Protein AF-A0A433TWF0-F1 (afdb_monomer)

Nearest PDB structures (foldseek):
  3cgu-assembly1_A  TM=4.900E-01  e=5.261E-06  unclassified
  6skg-assembly1_Ac  TM=3.915E-01  e=3.427E+00  Thermococcus kodakarensis
  4dt4-assembly1_A  TM=1.421E-01  e=3.251E+00  Escherichia coli K-12

Radius of gyration: 22.05 Å; Cα contacts (8 Å, |Δi|>4): 435; chains: 1; bounding box: 40×72×53 Å

Structure (mmCIF, N/CA/C/O backbone):
data_AF-A0A433TWF0-F1
#
_entry.id   AF-A0A433TWF0-F1
#
loop_
_atom_site.group_PDB
_atom_site.id
_atom_site.type_symbol
_atom_site.label_atom_id
_atom_site.label_alt_id
_atom_site.label_comp_id
_atom_site.label_asym_id
_atom_site.label_entity_id
_atom_site.label_seq_id
_atom_site.pdbx_PDB_ins_code
_atom_site.Cartn_x
_atom_site.Cartn_y
_atom_site.Cartn_z
_atom_site.occupancy
_atom_site.B_iso_or_equiv
_atom_site.auth_seq_id
_atom_site.auth_comp_id
_atom_site.auth_asym_id
_atom_site.auth_atom_id
_atom_site.pdbx_PDB_model_num
ATOM 1 N N . MET A 1 1 ? 1.356 54.391 -29.265 1.00 58.53 1 MET A N 1
ATOM 2 C CA . MET A 1 1 ? 0.112 53.639 -28.964 1.00 58.53 1 MET A CA 1
ATOM 3 C C . MET A 1 1 ? 0.339 52.139 -28.722 1.00 58.53 1 MET A C 1
ATOM 5 O O . MET A 1 1 ? -0.587 51.455 -28.318 1.00 58.53 1 MET A O 1
ATOM 9 N N . THR A 1 2 ? 1.557 51.621 -28.914 1.00 70.75 2 THR A N 1
ATOM 10 C CA . THR A 1 2 ? 1.905 50.195 -28.759 1.00 70.75 2 THR A CA 1
ATOM 11 C C . THR A 1 2 ? 2.264 49.794 -27.321 1.00 70.75 2 THR A C 1
ATOM 13 O O . THR A 1 2 ? 1.925 48.694 -26.902 1.00 70.75 2 THR A O 1
ATOM 16 N N . MET A 1 3 ? 2.858 50.693 -26.523 1.00 73.50 3 MET A N 1
ATOM 17 C CA . MET A 1 3 ? 3.230 50.386 -25.128 1.00 73.50 3 MET A CA 1
ATOM 18 C C . MET A 1 3 ? 2.028 50.152 -24.200 1.00 73.50 3 MET A C 1
ATOM 20 O O . MET A 1 3 ? 2.081 49.280 -23.338 1.00 73.50 3 MET A O 1
ATOM 24 N N . LEU A 1 4 ? 0.932 50.890 -24.396 1.00 77.62 4 LEU A N 1
ATOM 25 C CA . LEU A 1 4 ? -0.283 50.755 -23.583 1.00 77.62 4 LEU A CA 1
ATOM 26 C C . LEU A 1 4 ? -0.966 49.400 -23.807 1.00 77.62 4 LEU A C 1
ATOM 28 O O . LEU A 1 4 ? -1.394 48.756 -22.855 1.00 77.62 4 LEU A O 1
ATOM 32 N N . LEU A 1 5 ? -0.989 48.924 -25.055 1.00 79.12 5 LEU A N 1
ATOM 33 C CA . LEU A 1 5 ? -1.557 47.619 -25.392 1.00 79.12 5 LEU A CA 1
ATOM 34 C C . LEU A 1 5 ? -0.756 46.475 -24.751 1.00 79.12 5 LEU A C 1
ATOM 36 O O . LEU A 1 5 ? -1.329 45.513 -24.250 1.00 79.12 5 LEU A O 1
ATOM 40 N N . GLN A 1 6 ? 0.572 46.611 -24.725 1.00 81.38 6 GLN A N 1
ATOM 41 C CA . GLN A 1 6 ? 1.477 45.599 -24.186 1.00 81.38 6 GLN A CA 1
ATOM 42 C C . GLN A 1 6 ? 1.375 45.486 -22.656 1.00 81.38 6 GLN A C 1
ATOM 44 O O . GLN A 1 6 ? 1.409 44.380 -22.119 1.00 81.38 6 GLN A O 1
ATOM 49 N N . GLN A 1 7 ? 1.172 46.609 -21.957 1.00 80.69 7 GLN A N 1
ATOM 50 C CA . GLN A 1 7 ? 0.936 46.613 -20.509 1.00 80.69 7 GLN A CA 1
ATOM 51 C C . GLN A 1 7 ? -0.411 45.983 -20.136 1.00 80.69 7 GLN A C 1
ATOM 53 O O . GLN A 1 7 ? -0.470 45.178 -19.209 1.00 80.69 7 GLN A O 1
ATOM 58 N N . VAL A 1 8 ? -1.479 46.278 -20.884 1.00 85.62 8 VAL A N 1
ATOM 59 C CA . VAL A 1 8 ? -2.808 45.688 -20.639 1.00 85.62 8 VAL A CA 1
ATOM 60 C C . VAL A 1 8 ? -2.791 44.171 -20.853 1.00 85.62 8 VAL A C 1
ATOM 62 O O . VAL A 1 8 ? -3.364 43.428 -20.055 1.00 85.62 8 VAL A O 1
ATOM 65 N N . LEU A 1 9 ? -2.083 43.692 -21.881 1.00 85.44 9 LEU A N 1
ATOM 66 C CA . LEU A 1 9 ? -1.978 42.259 -22.168 1.00 85.44 9 LEU A CA 1
ATOM 67 C C . LEU A 1 9 ? -1.222 41.497 -21.067 1.00 85.44 9 LEU A C 1
ATOM 69 O O . LEU A 1 9 ? -1.637 40.410 -20.671 1.00 85.44 9 LEU A O 1
ATOM 73 N N . LEU A 1 10 ? -0.149 42.090 -20.533 1.00 85.12 10 LEU A N 1
ATOM 74 C CA . LEU A 1 10 ? 0.613 41.528 -19.413 1.00 85.12 10 LEU A CA 1
ATOM 75 C C . LEU A 1 10 ? -0.231 41.428 -18.137 1.00 85.12 10 LEU A C 1
ATOM 77 O O . LEU A 1 10 ? -0.211 40.392 -17.475 1.00 85.12 10 LEU A O 1
ATOM 81 N N . VAL A 1 11 ? -1.015 42.460 -17.817 1.00 83.75 11 VAL A N 1
ATOM 82 C CA . VAL A 1 11 ? -1.899 42.450 -16.639 1.00 83.75 11 VAL A CA 1
ATOM 83 C C . VAL A 1 11 ? -2.984 41.376 -16.769 1.00 83.75 11 VAL A C 1
ATOM 85 O O . VAL A 1 11 ? -3.227 40.634 -15.819 1.00 83.75 11 VAL A O 1
ATOM 88 N N . MET A 1 12 ? -3.583 41.221 -17.953 1.00 80.62 12 MET A N 1
ATOM 89 C CA . MET A 1 12 ? -4.590 40.181 -18.206 1.00 80.62 12 MET A CA 1
ATOM 90 C C . MET A 1 12 ? -4.012 38.763 -18.093 1.00 80.62 12 MET A C 1
ATOM 92 O O . MET A 1 12 ? -4.652 37.888 -17.510 1.00 80.62 12 MET A O 1
ATOM 96 N N . LEU A 1 13 ? -2.790 38.528 -18.585 1.00 82.94 13 LEU A N 1
ATOM 97 C CA . LEU A 1 13 ? -2.119 37.228 -18.461 1.00 82.94 13 LEU A CA 1
ATOM 98 C C . LEU A 1 13 ? -1.779 36.885 -17.003 1.00 82.94 13 LEU A C 1
ATOM 100 O O . LEU A 1 13 ? -1.968 35.743 -16.585 1.00 82.94 13 LEU A O 1
ATOM 104 N N . VAL A 1 14 ? -1.340 37.867 -16.208 1.00 77.44 14 VAL A N 1
ATOM 105 C CA . VAL A 1 14 ? -1.069 37.673 -14.773 1.00 77.44 14 VAL A CA 1
ATOM 106 C C . VAL A 1 14 ? -2.359 37.375 -14.000 1.00 77.44 14 VAL A C 1
ATOM 108 O O . VAL A 1 14 ? -2.368 36.476 -13.160 1.00 77.44 14 VAL A O 1
ATOM 111 N N . LEU A 1 15 ? -3.465 38.058 -14.310 1.00 73.50 15 LEU A N 1
ATOM 112 C CA . LEU A 1 15 ? -4.767 37.794 -13.683 1.00 73.50 15 LEU A CA 1
ATOM 113 C C . LEU A 1 15 ? -5.313 36.400 -14.039 1.00 73.50 15 LEU A C 1
ATOM 115 O O . LEU A 1 15 ? -5.821 35.695 -13.165 1.00 73.50 15 LEU A O 1
ATOM 119 N N . LEU A 1 16 ? -5.147 35.957 -15.289 1.00 72.88 16 LEU A N 1
ATOM 120 C CA . LEU A 1 16 ? -5.532 34.606 -15.711 1.00 72.88 16 LEU A CA 1
ATOM 121 C C . LEU A 1 16 ? -4.683 33.529 -15.019 1.00 72.88 16 LEU A C 1
ATOM 123 O O . LEU A 1 16 ? -5.240 32.542 -14.536 1.00 72.88 16 LEU A O 1
ATOM 127 N N . ALA A 1 17 ? -3.371 33.739 -14.877 1.00 66.56 17 ALA A N 1
ATOM 128 C CA . ALA A 1 17 ? -2.493 32.817 -14.153 1.00 66.56 17 ALA A CA 1
ATOM 129 C C . ALA A 1 17 ? -2.850 32.713 -12.655 1.00 66.56 17 ALA A C 1
ATOM 131 O O . ALA A 1 17 ? -2.838 31.617 -12.095 1.00 66.56 17 ALA A O 1
ATOM 132 N N . GLN A 1 18 ? -3.249 33.819 -12.013 1.00 64.06 18 GLN A N 1
ATOM 133 C CA . GLN A 1 18 ? -3.712 33.800 -10.617 1.00 64.06 18 GLN A CA 1
ATOM 134 C C . GLN A 1 18 ? -5.074 33.111 -10.451 1.00 64.06 18 GLN A C 1
ATOM 136 O O . GLN A 1 18 ? -5.293 32.423 -9.454 1.00 64.06 18 GLN A O 1
ATOM 141 N N . SER A 1 19 ? -5.971 33.225 -11.438 1.00 55.62 19 SER A N 1
ATOM 142 C CA . SER A 1 19 ? -7.258 32.517 -11.401 1.00 55.62 19 SER A CA 1
ATOM 143 C C . SER A 1 19 ? -7.098 30.994 -11.497 1.00 55.62 19 SER A C 1
ATOM 145 O O . SER A 1 19 ? -7.846 30.263 -10.853 1.00 55.62 19 SER A O 1
ATOM 147 N N . GLN A 1 20 ? -6.081 30.499 -12.214 1.00 52.75 20 GLN A N 1
ATOM 148 C CA . GLN A 1 20 ? -5.790 29.061 -12.273 1.00 52.75 20 GLN A CA 1
ATOM 149 C C . GLN A 1 20 ? -5.013 28.560 -11.049 1.00 52.75 20 GLN A C 1
ATOM 151 O O . GLN A 1 20 ? -5.238 27.433 -10.607 1.00 52.75 20 GLN A O 1
ATOM 156 N N . ALA A 1 21 ? -4.174 29.400 -10.434 1.00 49.97 21 ALA A N 1
ATOM 157 C CA . ALA A 1 21 ? -3.496 29.062 -9.181 1.00 49.97 21 ALA A CA 1
ATOM 158 C C . ALA A 1 21 ? -4.469 28.881 -7.996 1.00 49.97 21 ALA A C 1
ATOM 160 O O . ALA A 1 21 ? -4.164 28.136 -7.069 1.00 49.97 21 ALA A O 1
ATOM 161 N N . MET A 1 22 ? -5.660 29.495 -8.037 1.00 48.62 22 MET A N 1
ATOM 162 C CA . MET A 1 22 ? -6.713 29.262 -7.036 1.00 48.62 22 MET A CA 1
ATOM 163 C C . MET A 1 22 ? -7.556 27.999 -7.289 1.00 48.62 22 MET A C 1
ATOM 165 O O . MET A 1 22 ? -8.203 27.521 -6.362 1.00 48.62 22 MET A O 1
ATOM 169 N N . TYR A 1 23 ? -7.523 27.420 -8.496 1.00 45.28 23 TYR A N 1
ATOM 170 C CA . TYR A 1 23 ? -8.172 26.130 -8.788 1.00 45.28 23 TYR A CA 1
ATOM 171 C C . TYR A 1 23 ? -7.239 24.932 -8.594 1.00 45.28 23 TYR A C 1
ATOM 173 O O . TYR A 1 23 ? -7.698 23.857 -8.217 1.00 45.28 23 TYR A O 1
ATOM 181 N N . TYR A 1 24 ? -5.930 25.133 -8.744 1.00 43.28 24 TYR A N 1
ATOM 182 C CA . TYR A 1 24 ? -4.906 24.207 -8.256 1.00 43.28 24 TYR A CA 1
ATOM 183 C C . TYR A 1 24 ? -4.437 24.620 -6.860 1.00 43.28 24 TYR A C 1
ATOM 185 O O . TYR A 1 24 ? -3.247 24.631 -6.549 1.00 43.28 24 TYR A O 1
ATOM 193 N N . GLY A 1 25 ? -5.401 24.948 -5.997 1.00 37.44 25 GLY A N 1
ATOM 194 C CA . GLY A 1 25 ? -5.183 24.879 -4.567 1.00 37.44 25 GLY A CA 1
ATOM 195 C C . GLY A 1 25 ? -4.738 23.460 -4.253 1.00 37.44 25 GLY A C 1
ATOM 196 O O . GLY A 1 25 ? -5.462 22.499 -4.516 1.00 37.44 25 GLY A O 1
ATOM 197 N N . SER A 1 26 ? -3.514 23.348 -3.751 1.00 41.22 26 SER A N 1
ATOM 198 C CA . SER A 1 26 ? -2.954 22.155 -3.151 1.00 41.22 26 SER A CA 1
ATOM 199 C C . SER A 1 26 ? -4.060 21.349 -2.481 1.00 41.22 26 SER A C 1
ATOM 201 O O . SER A 1 26 ? -4.625 21.780 -1.476 1.00 41.22 26 SER A O 1
ATOM 203 N N . ALA A 1 27 ? -4.320 20.143 -2.982 1.00 37.44 27 ALA A N 1
ATOM 204 C CA . ALA A 1 27 ? -4.983 19.092 -2.222 1.00 37.44 27 ALA A CA 1
ATOM 205 C C . ALA A 1 27 ?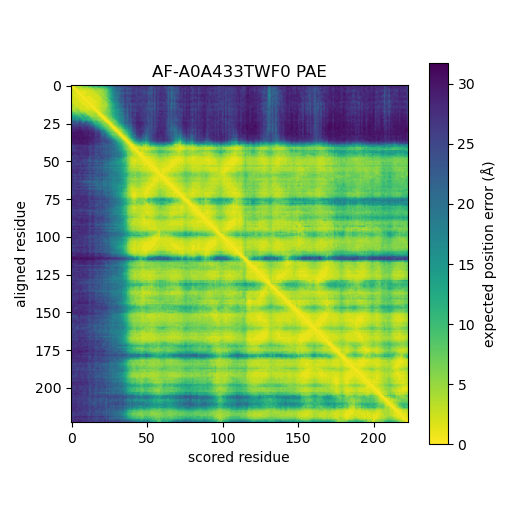 -4.054 18.614 -1.083 1.00 37.44 27 ALA A C 1
ATOM 207 O O . ALA A 1 27 ? -3.853 17.426 -0.861 1.00 37.44 27 ALA A O 1
ATOM 208 N N . ALA A 1 28 ? -3.462 19.554 -0.345 1.00 40.69 28 ALA A N 1
ATOM 209 C CA . ALA A 1 28 ? -3.153 19.368 1.049 1.00 40.69 28 ALA A CA 1
ATOM 210 C C . ALA A 1 28 ? -4.515 19.391 1.740 1.00 40.69 28 ALA A C 1
ATOM 212 O O . ALA A 1 28 ? -5.048 20.449 2.067 1.00 40.69 28 ALA A O 1
ATOM 213 N N . GLY A 1 29 ? -5.108 18.207 1.886 1.00 37.94 29 GLY A N 1
ATOM 214 C CA . GLY A 1 29 ? -6.303 17.964 2.684 1.00 37.94 29 GLY A CA 1
ATOM 215 C C . GLY A 1 29 ? -6.046 18.231 4.167 1.00 37.94 29 GLY A C 1
ATOM 216 O O . GLY A 1 29 ? -6.189 17.343 4.997 1.00 37.94 29 GLY A O 1
ATOM 217 N N . GLY A 1 30 ? -5.676 19.460 4.514 1.00 36.66 30 GLY A N 1
ATOM 218 C CA . GLY A 1 30 ? -5.991 20.057 5.796 1.00 36.66 30 GLY A CA 1
ATOM 219 C C . GLY A 1 30 ? -7.453 20.459 5.731 1.00 36.66 30 GLY A C 1
ATOM 220 O O . GLY A 1 30 ? -7.772 21.621 5.502 1.00 36.66 30 GLY A O 1
ATOM 221 N N . GLY A 1 31 ? -8.345 19.473 5.859 1.00 33.62 31 GLY A N 1
ATOM 222 C CA . GLY A 1 31 ? -9.755 19.736 6.093 1.00 33.62 31 GLY A CA 1
ATOM 223 C C . GLY A 1 31 ? -9.860 20.590 7.349 1.00 33.62 31 GLY A C 1
ATOM 224 O O . GLY A 1 31 ? -9.738 20.082 8.459 1.00 33.62 31 GLY A O 1
ATOM 225 N N . SER A 1 32 ? -10.035 21.896 7.170 1.00 34.69 32 SER A N 1
ATOM 226 C CA . SER A 1 32 ? -10.515 22.779 8.219 1.00 34.69 32 SER A CA 1
ATOM 227 C C . SER A 1 32 ? -11.983 22.420 8.402 1.00 34.69 32 SER A C 1
ATOM 229 O O . SER A 1 32 ? -12.860 22.859 7.657 1.00 34.69 32 SER A O 1
ATOM 231 N N . TYR A 1 33 ? -12.216 21.471 9.307 1.00 40.62 33 TYR A N 1
ATOM 232 C CA . TYR A 1 33 ? -13.536 21.017 9.698 1.00 40.62 33 TYR A CA 1
ATOM 233 C C . TYR A 1 33 ? -14.303 22.222 10.235 1.00 40.62 33 TYR A C 1
ATOM 235 O O . TYR A 1 33 ? -14.054 22.697 11.339 1.00 40.62 33 TYR A O 1
ATOM 243 N N . ASN A 1 34 ? -15.274 22.698 9.459 1.00 37.03 34 ASN A N 1
ATOM 244 C CA . ASN A 1 34 ? -16.409 23.389 10.040 1.00 37.03 34 ASN A CA 1
ATOM 245 C C . ASN A 1 34 ? -17.041 22.428 11.054 1.00 37.03 34 ASN A C 1
ATOM 247 O O . ASN A 1 34 ? -17.647 21.425 10.681 1.00 37.03 34 ASN A O 1
ATOM 251 N N . SER A 1 35 ? -16.851 22.740 12.333 1.00 39.72 35 SER A N 1
ATOM 252 C CA . SER A 1 35 ? -17.340 22.045 13.523 1.00 39.72 35 SER A CA 1
ATOM 253 C C . SER A 1 35 ? -18.869 22.089 13.642 1.00 39.72 35 SER A C 1
ATOM 255 O O . SER A 1 35 ? -19.424 22.591 14.615 1.00 39.72 35 SER A O 1
ATOM 257 N N . ARG A 1 36 ? -19.582 21.561 12.648 1.00 40.41 36 ARG A N 1
ATOM 258 C CA . ARG A 1 36 ? -20.948 21.058 12.812 1.00 40.41 36 ARG A CA 1
ATOM 259 C C . ARG A 1 36 ? -20.827 19.548 12.837 1.00 40.41 36 ARG A C 1
ATOM 261 O O . ARG A 1 36 ? -20.234 18.995 11.922 1.00 40.41 36 ARG A O 1
ATOM 268 N N . LEU A 1 37 ? -21.335 18.914 13.894 1.00 45.47 37 LEU A N 1
ATOM 269 C CA . LEU A 1 37 ? -21.335 17.467 14.123 1.00 45.47 37 LEU A CA 1
ATOM 270 C C . LEU A 1 37 ? -21.709 16.665 12.857 1.00 45.47 37 LEU A C 1
ATOM 272 O O . LEU A 1 37 ? -22.850 16.234 12.696 1.00 45.47 37 LEU A O 1
ATOM 276 N N . HIS A 1 38 ? -20.751 16.389 11.974 1.00 45.91 38 HIS A N 1
ATOM 277 C CA . HIS A 1 38 ? -20.866 15.283 11.044 1.00 45.91 38 HIS A CA 1
ATOM 278 C C . HIS A 1 38 ? -20.632 14.039 11.876 1.00 45.91 38 HIS A C 1
ATOM 280 O O . HIS A 1 38 ? -19.509 13.592 12.095 1.00 45.91 38 HIS A O 1
ATOM 286 N N . ARG A 1 39 ? -21.729 13.529 12.433 1.00 60.28 39 ARG A N 1
ATOM 287 C CA . ARG A 1 39 ? -21.745 12.239 13.099 1.00 60.28 39 ARG A CA 1
ATOM 288 C C . ARG A 1 39 ? -21.328 11.217 12.048 1.00 60.28 39 ARG A C 1
ATOM 290 O O . ARG A 1 39 ? -22.127 10.877 11.178 1.00 60.28 39 ARG A O 1
ATOM 297 N N . HIS A 1 40 ? -20.066 10.794 12.090 1.00 70.81 40 HIS A N 1
ATOM 298 C CA . HIS A 1 40 ? -19.590 9.713 11.241 1.00 70.81 40 HIS A CA 1
ATOM 299 C C . HIS A 1 40 ? -20.546 8.526 11.395 1.00 70.81 40 HIS A C 1
ATOM 301 O O . HIS A 1 40 ? -21.046 8.252 12.495 1.00 70.81 40 HIS A O 1
ATOM 307 N N . ALA A 1 41 ? -20.827 7.840 10.287 1.00 83.88 41 ALA A N 1
ATOM 308 C CA . ALA A 1 41 ? -21.632 6.629 10.329 1.00 83.88 41 ALA A CA 1
ATOM 309 C C . ALA A 1 41 ? -21.018 5.639 11.331 1.00 83.88 41 ALA A C 1
ATOM 311 O O . ALA A 1 41 ? -19.803 5.634 11.561 1.00 83.88 41 ALA A O 1
ATOM 312 N N . ARG A 1 42 ? -21.851 4.810 11.965 1.00 89.25 42 ARG A N 1
ATOM 313 C CA . ARG A 1 42 ? -21.335 3.751 12.838 1.00 89.25 42 ARG A CA 1
ATOM 314 C C . ARG A 1 42 ? -20.571 2.729 11.999 1.00 89.25 42 ARG A C 1
ATOM 316 O O . ARG A 1 42 ? -20.943 2.473 10.856 1.00 89.25 42 ARG A O 1
ATOM 323 N N . CYS A 1 43 ? -19.511 2.156 12.560 1.00 86.94 43 CYS A N 1
ATOM 324 C CA . CYS A 1 43 ? -18.750 1.121 11.868 1.00 86.94 43 CYS A CA 1
ATOM 325 C C . CYS A 1 43 ? -19.657 -0.080 11.574 1.00 86.94 43 CYS A C 1
ATOM 327 O O . CYS A 1 43 ? -20.281 -0.627 12.484 1.00 86.94 43 CYS A O 1
ATOM 329 N N . SER A 1 44 ? -19.742 -0.471 10.302 1.00 83.81 44 SER A N 1
ATOM 330 C CA . SER A 1 44 ? -20.667 -1.512 9.834 1.00 83.81 44 SER A CA 1
ATOM 331 C C . SER A 1 44 ? -20.303 -2.913 10.328 1.00 83.81 44 SER A C 1
ATOM 333 O O . SER A 1 44 ? -21.161 -3.789 10.380 1.00 83.81 44 SER A O 1
ATOM 335 N N . SER A 1 45 ? -19.042 -3.135 10.707 1.00 82.88 45 SER A N 1
ATOM 336 C CA . SER A 1 45 ? -18.570 -4.379 11.312 1.00 82.88 45 SER A CA 1
ATOM 337 C C . SER A 1 45 ? -17.335 -4.142 12.183 1.00 82.88 45 SER A C 1
ATOM 339 O O . SER A 1 45 ? -16.695 -3.091 12.108 1.00 82.88 45 SER A O 1
ATOM 341 N N . SER A 1 46 ? -16.967 -5.143 12.986 1.00 79.69 46 SER A N 1
ATOM 342 C CA . SER A 1 46 ? -15.707 -5.163 13.744 1.00 79.69 46 SER A CA 1
ATOM 343 C C . SER A 1 46 ? -14.463 -5.306 12.862 1.00 79.69 46 SER A C 1
ATOM 345 O O . SER A 1 46 ? -13.369 -5.000 1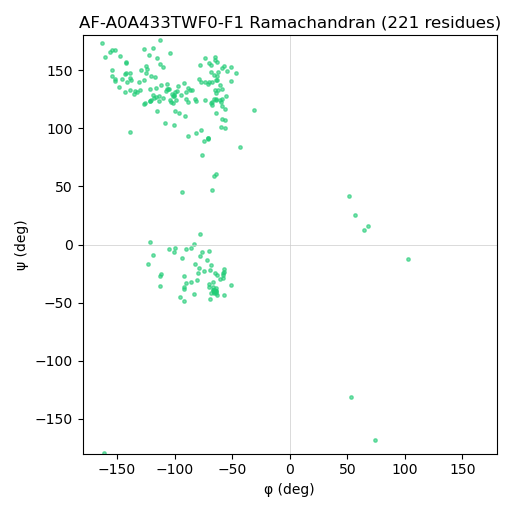3.325 1.00 79.69 46 SER A O 1
ATOM 347 N N . ALA A 1 47 ? -14.624 -5.750 11.612 1.00 79.81 47 ALA A N 1
ATOM 348 C CA . ALA A 1 47 ? -13.546 -5.914 10.640 1.00 79.81 47 ALA A CA 1
ATOM 349 C C . ALA A 1 47 ? -13.229 -4.623 9.866 1.00 79.81 47 ALA A C 1
ATOM 351 O O . ALA A 1 47 ? -12.299 -4.606 9.063 1.00 79.81 47 ALA A O 1
ATOM 352 N N . LYS A 1 48 ? -13.981 -3.536 10.093 1.00 87.50 48 LYS A N 1
ATOM 353 C CA . LYS A 1 48 ? -13.693 -2.220 9.514 1.00 87.50 48 LYS A CA 1
ATOM 354 C C . LYS A 1 48 ? -12.935 -1.345 10.518 1.00 87.50 48 LYS A C 1
ATOM 356 O O . LYS A 1 48 ? -13.361 -1.238 11.673 1.00 87.50 48 LYS A O 1
ATOM 361 N N . PRO A 1 49 ? -11.842 -0.688 10.103 1.00 92.00 49 PRO A N 1
ATOM 362 C CA . PRO A 1 49 ? -11.148 0.249 10.966 1.00 92.00 49 PRO A CA 1
ATOM 363 C C . PRO A 1 49 ? -11.984 1.516 11.171 1.00 92.00 49 PRO A C 1
ATOM 365 O O . PRO A 1 49 ? -12.561 2.062 10.235 1.00 92.00 49 PRO A O 1
ATOM 368 N N . CYS A 1 50 ? -12.017 2.020 12.401 1.00 93.31 50 CYS A N 1
ATOM 369 C CA . CYS A 1 50 ? -12.656 3.287 12.736 1.00 93.31 50 CYS A CA 1
ATOM 370 C C . CYS A 1 50 ? -11.793 4.504 12.398 1.00 93.31 50 CYS A C 1
ATOM 372 O O . CYS A 1 50 ? -12.328 5.586 12.140 1.00 93.31 50 CYS A O 1
ATOM 374 N N . ARG A 1 51 ? -10.467 4.336 12.335 1.00 94.12 51 ARG A N 1
ATOM 375 C CA . ARG A 1 51 ? -9.531 5.354 11.848 1.00 94.12 51 ARG A CA 1
ATOM 376 C C . ARG A 1 51 ? -8.455 4.730 10.977 1.00 94.12 51 ARG A C 1
ATOM 378 O O . ARG A 1 51 ? -7.993 3.619 11.237 1.00 94.12 51 ARG A O 1
ATOM 385 N N . LEU A 1 52 ? -8.005 5.506 10.004 1.00 93.81 52 LEU A N 1
ATOM 386 C CA . LEU A 1 52 ? -6.854 5.197 9.173 1.00 93.81 52 LEU A CA 1
ATOM 387 C C . LEU A 1 52 ? -5.781 6.253 9.390 1.00 93.81 52 LEU A C 1
ATOM 389 O O . LEU A 1 52 ? -6.074 7.430 9.594 1.00 93.81 52 LEU A O 1
ATOM 393 N N . LYS A 1 53 ? -4.527 5.827 9.352 1.00 94.12 53 LYS A N 1
ATOM 394 C CA . LYS A 1 53 ? -3.371 6.709 9.253 1.00 94.12 53 LYS A CA 1
ATOM 395 C C . LYS A 1 53 ? -2.437 6.111 8.223 1.00 94.12 53 LYS A C 1
ATOM 397 O O . LYS A 1 53 ? -2.118 4.932 8.321 1.00 94.12 53 LYS A O 1
ATOM 402 N N . PHE A 1 54 ? -2.001 6.905 7.261 1.00 91.50 54 PHE A N 1
ATOM 403 C CA . PHE A 1 54 ? -1.016 6.467 6.289 1.00 91.50 54 PHE A CA 1
ATOM 404 C C . PHE A 1 54 ? 0.133 7.461 6.185 1.00 91.50 54 PHE A C 1
ATOM 406 O O . PHE A 1 54 ? -0.022 8.667 6.398 1.00 91.50 54 PHE A O 1
ATOM 413 N N . GLU A 1 55 ? 1.295 6.921 5.860 1.00 92.88 55 GLU A N 1
ATOM 414 C CA . GLU A 1 55 ? 2.513 7.662 5.581 1.00 92.88 55 GLU A CA 1
ATOM 415 C C . GLU A 1 55 ? 3.014 7.212 4.217 1.00 92.88 55 GLU A C 1
ATOM 417 O O . GLU A 1 55 ? 3.227 6.022 3.991 1.00 92.88 55 GLU A O 1
ATOM 422 N N . LEU A 1 56 ? 3.151 8.161 3.303 1.00 90.06 56 LEU A N 1
ATOM 423 C CA . LEU A 1 56 ? 3.591 7.928 1.941 1.00 90.06 56 LEU A CA 1
ATOM 424 C C . LEU A 1 56 ? 5.064 8.300 1.828 1.00 90.06 56 LEU A C 1
ATOM 426 O O . LEU A 1 56 ? 5.439 9.422 2.168 1.00 90.06 56 LEU A O 1
ATOM 430 N N . PHE A 1 57 ? 5.880 7.391 1.314 1.00 89.81 57 PHE A N 1
ATOM 431 C CA . PHE A 1 57 ? 7.306 7.594 1.112 1.00 89.81 57 PHE A CA 1
ATOM 432 C C . PHE A 1 57 ? 7.691 7.323 -0.340 1.00 89.81 57 PHE A C 1
ATOM 434 O O . PHE A 1 57 ? 7.162 6.414 -0.984 1.00 89.81 57 PHE A O 1
ATOM 441 N N . HIS A 1 58 ? 8.690 8.053 -0.825 1.00 85.94 58 HIS A N 1
ATOM 442 C CA . HIS A 1 58 ? 9.449 7.633 -1.997 1.00 85.94 58 HIS A CA 1
ATOM 443 C C . HIS A 1 58 ? 10.227 6.340 -1.696 1.00 85.94 58 HIS A C 1
ATOM 445 O O . HIS A 1 58 ? 10.508 6.005 -0.542 1.00 85.94 58 HIS A O 1
ATOM 451 N N . LEU A 1 59 ? 10.651 5.619 -2.740 1.00 81.31 59 LEU A N 1
ATOM 452 C CA . LEU A 1 59 ? 11.441 4.387 -2.589 1.00 81.31 59 LEU A CA 1
ATOM 453 C C . LEU A 1 59 ? 12.760 4.587 -1.817 1.00 81.31 59 LEU A C 1
ATOM 455 O O . LEU A 1 59 ? 13.225 3.651 -1.164 1.00 81.31 59 LEU A O 1
ATOM 459 N N . ASN A 1 60 ? 13.325 5.799 -1.836 1.00 83.88 60 ASN A N 1
ATOM 460 C CA . ASN A 1 60 ? 14.505 6.204 -1.059 1.00 83.88 60 ASN A CA 1
ATOM 461 C C . ASN A 1 60 ? 14.201 6.507 0.429 1.00 83.88 60 ASN A C 1
ATOM 463 O O . ASN A 1 60 ? 15.067 7.016 1.133 1.00 83.88 60 ASN A O 1
ATOM 467 N N . ASN A 1 61 ? 12.987 6.203 0.902 1.00 86.44 61 ASN A N 1
ATOM 468 C CA . ASN A 1 61 ? 12.479 6.450 2.255 1.00 86.44 61 ASN A CA 1
ATOM 469 C C . ASN A 1 61 ? 12.266 7.934 2.618 1.00 86.44 61 ASN A C 1
ATOM 471 O O . ASN A 1 61 ? 12.089 8.254 3.793 1.00 86.44 61 ASN A O 1
ATOM 475 N N . THR A 1 62 ? 12.234 8.853 1.649 1.00 91.31 62 THR A N 1
ATOM 476 C CA . THR A 1 62 ? 11.819 10.241 1.905 1.00 91.31 62 THR A CA 1
ATOM 477 C C . THR A 1 62 ? 10.306 10.310 2.117 1.00 91.31 62 THR A C 1
ATOM 479 O O . THR A 1 62 ? 9.550 9.877 1.249 1.00 91.31 62 THR A O 1
ATOM 482 N N . LEU A 1 63 ? 9.860 10.866 3.250 1.00 91.75 63 LEU A N 1
ATOM 483 C CA . LEU A 1 63 ? 8.439 11.087 3.543 1.00 91.75 63 LEU A CA 1
ATOM 484 C C . LEU A 1 63 ? 7.866 12.158 2.602 1.00 91.75 63 LEU A C 1
ATOM 486 O O . LEU A 1 63 ? 8.343 13.289 2.587 1.00 91.75 63 LEU A O 1
ATOM 490 N N . ILE A 1 64 ? 6.829 11.795 1.853 1.00 90.50 64 ILE A N 1
ATOM 491 C CA . I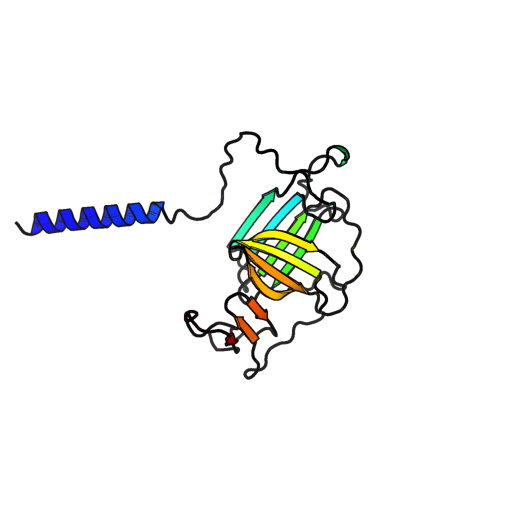LE A 1 64 ? 6.086 12.676 0.943 1.00 90.50 64 ILE A CA 1
ATOM 492 C C . ILE A 1 64 ? 4.897 13.295 1.675 1.00 90.50 64 ILE A C 1
ATOM 494 O O . ILE A 1 64 ? 4.658 14.496 1.597 1.00 90.50 64 ILE A O 1
ATOM 498 N N . SER A 1 65 ? 4.121 12.462 2.369 1.00 89.06 65 SER A N 1
ATOM 499 C CA . SER A 1 65 ? 2.882 12.887 3.017 1.00 89.06 65 SER A CA 1
ATOM 500 C C . SER A 1 65 ? 2.545 11.992 4.200 1.00 89.06 65 SER A C 1
ATOM 502 O O . SER A 1 65 ? 2.854 10.801 4.208 1.00 89.06 65 SER A O 1
ATOM 504 N N . ARG A 1 66 ? 1.876 12.565 5.197 1.00 91.94 66 ARG A N 1
ATOM 505 C CA . ARG A 1 66 ? 1.284 11.849 6.326 1.00 91.94 66 ARG A CA 1
ATOM 506 C C . ARG A 1 66 ? -0.135 12.356 6.513 1.00 91.94 66 ARG A C 1
ATOM 508 O O . ARG A 1 66 ? -0.364 13.561 6.586 1.00 91.94 66 ARG A O 1
ATOM 515 N N . THR A 1 67 ? -1.092 11.449 6.637 1.00 89.88 67 THR A N 1
ATOM 516 C CA . THR A 1 67 ? -2.494 11.813 6.860 1.00 89.88 67 THR A CA 1
ATOM 517 C C . THR A 1 67 ? -3.147 10.810 7.795 1.00 89.88 67 THR A C 1
ATOM 519 O O . THR A 1 67 ? -2.812 9.626 7.797 1.00 89.88 67 THR A O 1
ATOM 522 N N . ALA A 1 68 ? -4.081 11.290 8.610 1.00 90.69 68 ALA A N 1
ATOM 523 C CA . ALA A 1 68 ? -4.951 10.452 9.416 1.00 90.69 68 ALA A CA 1
ATOM 524 C C . ALA A 1 68 ? -6.399 10.898 9.225 1.00 90.69 68 ALA A C 1
ATOM 526 O O . ALA A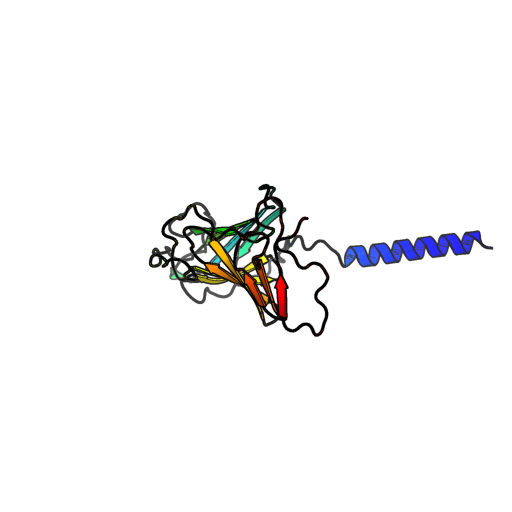 1 68 ? -6.683 12.092 9.173 1.00 90.69 68 ALA A O 1
ATOM 527 N N . SER A 1 69 ? -7.307 9.937 9.141 1.00 89.44 69 SER A N 1
ATOM 528 C CA . SER A 1 69 ? -8.721 10.166 8.873 1.00 89.44 69 SER A CA 1
ATOM 529 C C . SER A 1 69 ? -9.589 9.275 9.753 1.00 89.44 69 SER A C 1
ATOM 531 O O . SER A 1 69 ? -9.243 8.130 10.064 1.00 89.44 69 SER A O 1
ATOM 533 N N . GLN A 1 70 ? -10.724 9.820 10.186 1.00 90.06 70 GLN A N 1
ATOM 534 C CA . GLN A 1 70 ? -11.762 9.055 10.860 1.00 90.06 70 GLN A CA 1
ATOM 535 C C . GLN A 1 70 ? -12.744 8.518 9.822 1.00 90.06 70 GLN A C 1
ATOM 537 O O . GLN A 1 70 ? -13.297 9.281 9.036 1.00 90.06 70 GLN A O 1
ATOM 542 N N . GLN A 1 71 ? -12.945 7.203 9.838 1.00 89.25 71 GLN A N 1
ATOM 543 C CA . GLN A 1 71 ? -13.776 6.496 8.863 1.00 89.25 71 GLN A CA 1
ATOM 544 C C . GLN A 1 71 ? -15.197 6.303 9.379 1.00 89.25 71 GLN A C 1
ATOM 546 O O . GLN A 1 71 ? -16.177 6.564 8.685 1.00 89.25 71 GLN A O 1
ATOM 551 N N . CYS A 1 72 ? -15.314 5.891 10.639 1.00 89.88 72 CYS A N 1
ATOM 552 C CA . CYS A 1 72 ? -16.589 5.627 11.284 1.00 89.88 72 CYS A CA 1
ATOM 553 C C . CYS A 1 72 ? -16.497 5.857 12.797 1.00 89.88 72 CYS A C 1
ATOM 555 O O . CYS A 1 72 ? -15.417 6.016 13.373 1.00 89.88 72 CYS A O 1
ATOM 557 N N . SER A 1 73 ? -17.648 5.905 13.460 1.00 91.94 73 SER A N 1
ATOM 558 C CA . SER A 1 73 ? -17.733 5.922 14.921 1.00 91.94 73 SER A CA 1
ATOM 559 C C . SER A 1 73 ? -17.991 4.513 15.457 1.00 91.94 73 SER A C 1
ATOM 561 O O . SER A 1 73 ? -18.856 3.799 14.953 1.00 91.94 73 SER A O 1
ATOM 563 N N . CYS A 1 74 ? -17.290 4.125 16.520 1.00 91.56 74 CYS A N 1
ATOM 564 C CA . CYS A 1 74 ? -17.535 2.862 17.224 1.00 91.56 74 CYS A CA 1
ATOM 565 C C . CYS A 1 74 ? -18.929 2.824 17.848 1.00 91.56 74 CYS A C 1
ATOM 567 O O . CYS A 1 74 ? -19.522 3.875 18.077 1.00 91.56 74 CYS A O 1
ATOM 569 N N . ASN A 1 75 ? -19.484 1.643 18.116 1.00 87.44 75 ASN A N 1
ATOM 570 C CA . ASN A 1 75 ? -20.788 1.550 18.778 1.00 87.44 75 ASN A CA 1
ATOM 571 C C . ASN A 1 75 ? -20.694 1.997 20.247 1.00 87.44 75 ASN A C 1
ATOM 573 O O . ASN A 1 75 ? -19.621 1.974 20.843 1.00 87.44 75 ASN A O 1
ATOM 577 N N . SER A 1 76 ? -21.810 2.430 20.842 1.00 79.25 76 SER A N 1
ATOM 578 C CA . SER A 1 76 ? -21.828 3.004 22.203 1.00 79.25 76 SER A CA 1
ATOM 579 C C . SER A 1 76 ? -21.274 2.063 23.278 1.00 79.25 76 SER A C 1
ATOM 581 O O . SER A 1 76 ? -20.702 2.526 24.256 1.00 79.25 76 SER A O 1
ATOM 583 N N . ASN A 1 77 ? -21.396 0.752 23.078 1.00 81.50 77 ASN A N 1
ATOM 584 C CA . ASN A 1 77 ? -20.866 -0.285 23.962 1.00 81.50 77 ASN A CA 1
ATOM 585 C C . ASN A 1 77 ? -19.352 -0.539 23.812 1.00 81.50 77 ASN A C 1
ATOM 587 O O . ASN A 1 77 ? -18.785 -1.266 24.618 1.00 81.50 77 ASN A O 1
ATOM 591 N N . GLN A 1 78 ? -18.700 0.029 22.795 1.00 81.31 78 GLN A N 1
ATOM 592 C CA . GLN A 1 78 ? -17.275 -0.178 22.491 1.00 81.31 78 GLN A CA 1
ATOM 593 C C . GLN A 1 78 ? -16.401 1.020 22.893 1.00 81.31 78 GLN A C 1
ATOM 595 O O . GLN A 1 78 ? -15.177 0.960 22.772 1.00 81.31 78 GLN A O 1
ATOM 600 N N . GLY A 1 79 ? -17.025 2.100 23.374 1.00 83.12 79 GLY A N 1
ATOM 601 C CA . GLY A 1 79 ? -16.360 3.371 23.644 1.00 83.12 79 GLY A CA 1
ATOM 602 C C . GLY A 1 79 ? -16.029 4.146 22.368 1.00 83.12 79 GLY A C 1
ATOM 603 O O . GLY A 1 79 ? -16.521 3.843 21.280 1.00 83.12 79 GLY A O 1
ATOM 604 N N . GLU A 1 80 ? -15.212 5.186 22.502 1.00 88.19 80 GLU A N 1
ATOM 605 C CA . GLU A 1 80 ? -14.723 5.963 21.362 1.00 88.19 80 GLU A CA 1
ATOM 606 C C . GLU A 1 80 ? -13.590 5.234 20.625 1.00 88.19 80 GLU A C 1
ATOM 608 O O . GLU A 1 80 ? -12.869 4.410 21.193 1.00 88.19 80 GLU A O 1
ATOM 613 N N . CYS A 1 81 ? -13.422 5.542 19.335 1.00 91.38 81 CYS A N 1
ATOM 614 C CA . CYS A 1 81 ? -12.290 5.026 18.570 1.00 91.38 81 CYS A CA 1
ATOM 615 C C . CYS A 1 81 ? -10.986 5.578 19.161 1.00 91.38 81 CYS A C 1
ATOM 617 O O . CYS A 1 81 ? -10.830 6.792 19.275 1.00 91.38 81 CYS A O 1
ATOM 619 N N . SER A 1 82 ? -10.061 4.690 19.531 1.00 91.38 82 SER A N 1
ATOM 620 C CA . SER A 1 82 ? -8.821 5.076 20.210 1.00 91.38 82 SER A CA 1
ATOM 621 C C . SER A 1 82 ? -7.939 5.988 19.348 1.00 91.38 82 SER A C 1
ATOM 623 O O . SER A 1 82 ? -7.880 5.863 18.122 1.00 91.38 82 SER A O 1
ATOM 625 N N . ASN A 1 83 ? -7.200 6.874 20.017 1.00 91.50 83 ASN A N 1
ATOM 626 C CA . ASN A 1 83 ? -6.174 7.728 19.409 1.00 91.50 83 ASN A CA 1
ATOM 627 C C . ASN A 1 83 ? -4.756 7.191 19.649 1.00 91.50 83 ASN A C 1
ATOM 629 O O . ASN A 1 83 ? -3.790 7.731 19.109 1.00 91.50 83 ASN A O 1
ATOM 633 N N . ASP A 1 84 ? -4.634 6.138 20.458 1.00 93.56 84 ASP A N 1
ATOM 634 C CA . ASP A 1 84 ? -3.370 5.493 20.776 1.00 93.56 84 ASP A CA 1
ATOM 635 C C . ASP A 1 84 ? -2.968 4.517 19.666 1.00 93.56 84 ASP A C 1
ATOM 637 O O . ASP A 1 84 ? -3.379 3.356 19.641 1.00 93.56 84 ASP A O 1
ATOM 641 N N . TRP A 1 85 ? -2.129 5.003 18.752 1.00 93.12 85 TRP A N 1
ATOM 642 C CA . TRP A 1 85 ? -1.586 4.226 17.638 1.00 93.12 85 TRP A CA 1
ATOM 643 C C . TRP A 1 85 ? -0.566 3.156 18.051 1.00 93.12 85 TRP A C 1
ATOM 645 O O . TRP A 1 85 ? -0.111 2.409 17.188 1.00 93.12 85 TRP A O 1
ATOM 655 N N . THR A 1 86 ? -0.181 3.098 19.328 1.00 91.62 86 THR A N 1
ATOM 656 C CA . THR A 1 86 ? 0.780 2.116 19.850 1.00 91.62 86 THR A CA 1
ATOM 657 C C . THR A 1 86 ? 0.100 0.871 20.415 1.00 91.62 86 THR A C 1
ATOM 659 O O . THR A 1 86 ? 0.756 -0.148 20.623 1.00 91.62 86 THR A O 1
ATOM 662 N N . ASN A 1 87 ? -1.225 0.910 20.596 1.00 89.06 87 ASN A N 1
ATOM 663 C CA . ASN A 1 87 ? -2.000 -0.208 21.113 1.00 89.06 87 ASN A CA 1
ATOM 664 C C . ASN A 1 87 ? -2.096 -1.354 20.091 1.00 89.06 87 ASN A C 1
ATOM 666 O O . ASN A 1 87 ? -3.025 -1.418 19.283 1.00 89.06 87 ASN A O 1
ATOM 670 N N . SER A 1 88 ? -1.162 -2.300 20.158 1.00 84.56 88 SER A N 1
ATOM 671 C CA . SER A 1 88 ? -1.094 -3.464 19.263 1.00 84.56 88 SER A CA 1
ATOM 672 C C . SER A 1 88 ? -2.356 -4.334 19.264 1.00 84.56 88 SER A C 1
ATOM 674 O O . SER A 1 88 ? -2.611 -5.029 18.285 1.00 84.56 88 SER A O 1
ATOM 676 N N . ASN A 1 89 ? -3.184 -4.265 20.313 1.00 87.50 89 ASN A N 1
ATOM 677 C CA . ASN A 1 89 ? -4.448 -4.997 20.373 1.00 87.50 89 ASN A CA 1
ATOM 678 C C . ASN A 1 89 ? -5.530 -4.376 19.487 1.00 87.50 89 ASN A C 1
ATOM 680 O O . ASN A 1 89 ? -6.474 -5.063 19.125 1.00 87.50 89 ASN A O 1
ATOM 684 N N . LYS A 1 90 ? -5.435 -3.086 19.150 1.00 89.06 90 LYS A N 1
ATOM 685 C CA . LYS A 1 90 ? -6.431 -2.377 18.328 1.00 89.06 90 LYS A CA 1
ATOM 686 C C . LYS A 1 90 ? -5.860 -1.824 17.026 1.00 89.06 90 LYS A C 1
ATOM 688 O O . LYS A 1 90 ? -6.630 -1.359 16.188 1.00 89.06 90 LYS A O 1
ATOM 693 N N . VAL A 1 91 ? -4.539 -1.865 16.852 1.00 90.81 91 VAL A N 1
ATOM 694 C CA . VAL A 1 91 ? -3.854 -1.323 15.680 1.00 90.81 91 VAL A CA 1
ATOM 695 C C . VAL A 1 91 ? -3.207 -2.418 14.865 1.00 90.81 91 VAL A C 1
ATOM 697 O O . VAL A 1 91 ? -2.316 -3.124 15.329 1.00 90.81 91 VAL A O 1
ATOM 700 N N . ILE A 1 92 ? -3.583 -2.475 13.593 1.00 88.69 92 ILE A N 1
ATOM 701 C CA . ILE A 1 92 ? -2.856 -3.242 12.591 1.00 88.69 92 ILE A CA 1
ATOM 702 C C . ILE A 1 92 ? -2.013 -2.272 11.772 1.00 88.69 92 ILE A C 1
ATOM 704 O O . ILE A 1 92 ? -2.547 -1.361 11.143 1.00 88.69 92 ILE A O 1
ATOM 708 N N . SER A 1 93 ? -0.700 -2.492 11.756 1.00 90.31 93 SER A N 1
ATOM 709 C CA . SER A 1 93 ? 0.226 -1.758 10.888 1.00 90.31 93 SER A CA 1
ATOM 710 C C . SER A 1 93 ? 0.697 -2.656 9.746 1.00 90.31 93 SER A C 1
ATOM 712 O O . SER A 1 93 ? 0.968 -3.845 9.955 1.00 90.31 93 SER A O 1
ATOM 714 N N . ARG A 1 94 ? 0.763 -2.105 8.535 1.00 88.00 94 ARG A N 1
ATOM 715 C CA . ARG A 1 94 ? 1.217 -2.791 7.323 1.00 88.00 94 ARG A CA 1
ATOM 716 C C . ARG A 1 94 ? 2.094 -1.863 6.503 1.00 88.00 94 ARG A C 1
ATOM 718 O O . ARG A 1 94 ? 1.710 -0.730 6.234 1.00 88.00 94 ARG A O 1
ATOM 725 N N . ASN A 1 95 ? 3.228 -2.386 6.064 1.00 89.31 95 ASN A N 1
ATOM 726 C CA . ASN A 1 95 ? 4.029 -1.747 5.034 1.00 89.31 95 ASN A CA 1
ATOM 727 C C . ASN A 1 95 ? 3.508 -2.252 3.691 1.00 89.31 95 ASN A C 1
ATOM 729 O O . ASN A 1 95 ? 3.450 -3.458 3.470 1.00 89.31 95 ASN A O 1
ATOM 733 N N . LEU A 1 96 ? 3.094 -1.348 2.819 1.00 86.62 96 LEU A N 1
ATOM 734 C CA . LEU A 1 96 ? 2.628 -1.649 1.474 1.00 86.62 96 LEU A CA 1
ATOM 735 C C . LEU A 1 96 ? 3.703 -1.185 0.498 1.00 86.62 96 LEU A C 1
ATOM 737 O O . LEU A 1 96 ? 4.202 -0.060 0.609 1.00 86.62 96 LEU A O 1
ATOM 741 N N . ARG A 1 97 ? 4.056 -2.042 -0.455 1.00 82.75 97 ARG A N 1
ATOM 742 C CA . ARG A 1 97 ? 5.003 -1.708 -1.520 1.00 82.75 97 ARG A CA 1
ATOM 743 C C . ARG A 1 97 ? 4.264 -1.616 -2.853 1.00 82.75 97 ARG A C 1
ATOM 745 O O . ARG A 1 97 ? 3.553 -2.551 -3.218 1.00 82.75 97 ARG A O 1
ATOM 752 N N . SER A 1 98 ? 4.428 -0.491 -3.546 1.00 76.50 98 SER A N 1
ATOM 753 C CA . SER A 1 98 ? 4.122 -0.336 -4.973 1.00 76.50 98 SER A CA 1
ATOM 754 C C . SER A 1 98 ? 5.419 -0.126 -5.759 1.00 76.50 98 SER A C 1
ATOM 756 O O . SER A 1 98 ? 6.500 -0.022 -5.173 1.00 76.50 98 SER A O 1
ATOM 758 N N . ASP A 1 99 ? 5.309 -0.051 -7.084 1.00 71.94 99 ASP A N 1
ATOM 759 C CA . ASP A 1 99 ? 6.453 0.126 -7.988 1.00 71.94 99 ASP A CA 1
ATOM 760 C C . ASP A 1 99 ? 7.205 1.449 -7.784 1.00 71.94 99 ASP A C 1
ATOM 762 O O . ASP A 1 99 ? 8.389 1.552 -8.093 1.00 71.94 99 ASP A O 1
ATOM 766 N N . ASP A 1 100 ? 6.526 2.475 -7.277 1.00 73.12 100 ASP A N 1
ATOM 767 C CA . ASP A 1 100 ? 7.013 3.852 -7.196 1.00 73.12 100 ASP A CA 1
ATOM 768 C C . ASP A 1 100 ? 7.009 4.425 -5.771 1.00 73.12 100 ASP A C 1
ATOM 770 O O . ASP A 1 100 ? 7.677 5.430 -5.497 1.00 73.12 100 ASP A O 1
ATOM 774 N N . MET A 1 101 ? 6.281 3.793 -4.850 1.00 81.38 101 MET A N 1
ATOM 775 C CA . MET A 1 101 ? 6.020 4.320 -3.517 1.00 81.38 101 MET A CA 1
ATOM 776 C C . MET A 1 101 ? 6.020 3.223 -2.451 1.00 81.38 101 MET A C 1
ATOM 778 O O . MET A 1 101 ? 5.790 2.036 -2.691 1.00 81.38 101 MET A O 1
ATOM 782 N N . LYS A 1 102 ? 6.275 3.651 -1.218 1.00 87.94 102 LYS A N 1
ATOM 783 C CA . LYS A 1 102 ? 6.081 2.848 -0.012 1.00 87.94 102 LYS A CA 1
ATOM 784 C C . LYS A 1 102 ? 5.008 3.516 0.829 1.00 87.94 102 LYS A C 1
ATOM 786 O O . LYS A 1 102 ? 5.045 4.730 1.020 1.00 87.94 102 LYS A O 1
ATOM 791 N N . VAL A 1 103 ? 4.070 2.733 1.345 1.00 89.94 103 VAL A N 1
ATOM 792 C CA . VAL A 1 103 ? 3.012 3.232 2.226 1.00 89.94 103 VAL A CA 1
ATOM 793 C C . VAL A 1 103 ? 3.094 2.503 3.554 1.00 89.94 103 VAL A C 1
ATOM 795 O O . VAL A 1 103 ? 2.967 1.284 3.585 1.00 89.94 103 VAL A O 1
ATOM 798 N N . ASN A 1 104 ? 3.232 3.226 4.660 1.00 92.62 104 ASN A N 1
ATOM 799 C CA . ASN A 1 104 ? 2.960 2.650 5.974 1.00 92.62 104 ASN A CA 1
ATOM 800 C C . ASN A 1 104 ? 1.495 2.915 6.298 1.00 92.62 104 ASN A C 1
ATOM 802 O O . ASN A 1 104 ? 1.106 4.063 6.506 1.00 92.62 104 ASN A O 1
ATOM 806 N N . LEU A 1 105 ? 0.675 1.869 6.314 1.00 92.38 105 LEU A N 1
ATOM 807 C CA . LEU A 1 105 ? -0.742 1.933 6.644 1.00 92.38 105 LEU A CA 1
ATOM 808 C C . LEU A 1 105 ? -0.965 1.465 8.083 1.00 92.38 105 LEU A C 1
ATOM 810 O O . LEU A 1 105 ? -0.580 0.360 8.456 1.00 92.38 105 LEU A O 1
ATOM 814 N N . HIS A 1 106 ? -1.660 2.277 8.868 1.00 93.81 106 HIS A N 1
ATOM 815 C CA . HIS A 1 106 ? -2.113 1.951 10.212 1.00 93.81 106 HIS A CA 1
ATOM 816 C C . HIS A 1 106 ? -3.639 1.982 10.264 1.00 93.81 106 HIS A C 1
ATOM 818 O O . HIS A 1 106 ? -4.275 2.985 9.930 1.00 93.81 106 HIS A O 1
ATOM 824 N N . MET A 1 107 ? -4.216 0.880 10.722 1.00 93.50 107 MET A N 1
ATOM 825 C CA . MET A 1 107 ? -5.652 0.650 10.810 1.00 93.50 107 MET A CA 1
ATOM 826 C C . MET A 1 107 ? -6.037 0.506 12.280 1.00 93.50 107 MET A C 1
ATOM 828 O O . MET A 1 107 ? -5.588 -0.426 12.945 1.00 93.50 107 MET A O 1
ATOM 832 N N . MET A 1 108 ? -6.838 1.441 12.789 1.00 94.44 108 MET A N 1
ATOM 833 C CA . MET A 1 108 ? -7.364 1.428 14.156 1.00 94.44 108 MET A CA 1
ATOM 834 C C . MET A 1 108 ? -8.744 0.788 14.174 1.00 94.44 108 MET A C 1
ATOM 836 O O . MET A 1 108 ? -9.622 1.245 13.446 1.00 94.44 108 MET A O 1
ATOM 840 N N . PHE A 1 109 ? -8.977 -0.187 15.044 1.00 92.75 109 PHE A N 1
ATOM 841 C CA . PHE A 1 109 ? -10.263 -0.869 15.178 1.00 92.75 109 PHE A CA 1
ATOM 842 C C . PHE A 1 109 ? -10.961 -0.509 16.493 1.00 92.75 109 PHE A C 1
ATOM 844 O O . PHE A 1 109 ? -10.330 -0.180 17.497 1.00 92.75 109 PHE A O 1
ATOM 851 N N . CYS A 1 110 ? -12.295 -0.581 16.496 1.00 91.50 110 CYS A N 1
ATOM 852 C CA . CYS A 1 110 ? -13.093 -0.343 17.703 1.00 91.50 110 CYS A CA 1
ATOM 853 C C . CYS A 1 110 ? -12.857 -1.418 18.769 1.00 91.50 110 CYS A C 1
ATOM 855 O O . CYS A 1 110 ? -12.737 -1.119 19.961 1.00 91.50 110 CYS A O 1
ATOM 857 N N . ASN A 1 111 ? -12.750 -2.667 18.319 1.00 89.38 111 ASN A N 1
ATOM 858 C CA . ASN A 1 111 ? -12.539 -3.836 19.160 1.00 89.38 111 ASN A CA 1
ATOM 859 C C . ASN A 1 111 ? -11.096 -4.314 19.079 1.00 89.38 111 ASN A C 1
ATOM 861 O O . ASN A 1 111 ? -10.356 -3.944 18.167 1.00 89.38 111 ASN A O 1
ATOM 865 N N . THR A 1 112 ? -10.728 -5.167 20.032 1.00 86.38 112 THR A N 1
ATOM 866 C CA . THR A 1 112 ? -9.495 -5.938 19.931 1.00 86.38 112 THR A CA 1
ATOM 867 C C . THR A 1 112 ? -9.497 -6.720 18.626 1.00 86.38 112 THR A C 1
ATOM 869 O O . THR A 1 112 ? -10.452 -7.432 18.314 1.00 86.38 112 THR A O 1
ATOM 872 N N . VAL A 1 113 ? -8.423 -6.572 17.869 1.00 81.19 113 VAL A N 1
ATOM 873 C CA . VAL A 1 113 ? -8.152 -7.334 16.666 1.00 81.19 113 VAL A CA 1
ATOM 874 C C . VAL A 1 113 ? -7.676 -8.706 17.117 1.00 81.19 113 VAL A C 1
ATOM 876 O O . VAL A 1 113 ? -6.515 -8.889 17.480 1.00 81.19 113 VAL A O 1
ATOM 879 N N . THR A 1 114 ? -8.569 -9.689 17.124 1.00 64.31 114 THR A N 1
ATOM 880 C CA . THR A 1 114 ? -8.138 -11.084 17.188 1.00 64.31 114 THR A CA 1
ATOM 881 C C . THR A 1 114 ? -7.369 -11.402 15.906 1.00 64.31 114 THR A C 1
ATOM 883 O O . THR A 1 1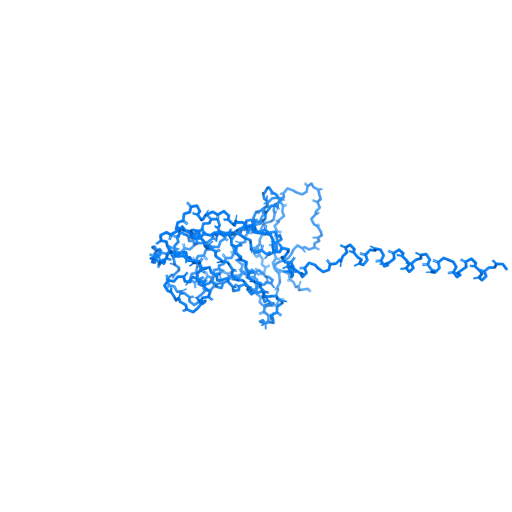14 ? -7.812 -11.003 14.824 1.00 64.31 114 THR A O 1
ATOM 886 N N . PRO A 1 115 ? -6.192 -12.048 15.994 1.00 56.62 115 PRO A N 1
ATOM 887 C CA . PRO A 1 115 ? -5.383 -12.293 14.816 1.00 56.62 115 PRO A CA 1
ATOM 888 C C . PRO A 1 115 ? -6.196 -13.132 13.838 1.00 56.62 115 PRO A C 1
ATOM 890 O O . PRO A 1 115 ? -6.675 -14.215 14.173 1.00 56.62 115 PRO A O 1
ATOM 893 N N . ALA A 1 116 ? -6.366 -12.599 12.633 1.00 63.47 116 ALA A N 1
ATOM 894 C CA . ALA A 1 116 ? -6.872 -13.376 11.523 1.00 63.47 116 ALA A CA 1
ATOM 895 C C . ALA A 1 116 ? -5.963 -14.599 11.312 1.00 63.47 116 ALA A C 1
ATOM 897 O O . ALA A 1 116 ? -4.778 -14.561 11.668 1.00 63.47 116 ALA A O 1
ATOM 898 N N . THR A 1 117 ? -6.520 -15.669 10.746 1.00 85.12 117 THR A N 1
ATOM 899 C CA . THR A 1 117 ? -5.757 -16.851 10.329 1.00 85.12 117 THR A CA 1
ATOM 900 C C . THR A 1 117 ? -4.507 -16.432 9.559 1.00 85.12 117 THR A C 1
ATOM 902 O O . THR A 1 117 ? -4.497 -15.389 8.893 1.00 85.12 117 THR A O 1
ATOM 905 N N . GLU A 1 118 ? -3.426 -17.202 9.682 1.00 88.56 118 GLU A N 1
ATOM 906 C CA . GLU A 1 118 ? -2.243 -16.931 8.867 1.00 88.56 118 GLU A CA 1
ATOM 907 C C . GLU A 1 118 ? -2.611 -17.047 7.388 1.00 88.56 118 GLU A C 1
ATOM 909 O O . GLU A 1 118 ? -3.369 -17.938 7.008 1.00 88.56 118 GLU A O 1
ATOM 914 N N . CYS A 1 119 ? -2.125 -16.109 6.578 1.00 89.56 119 CYS A N 1
ATOM 915 C CA . CYS A 1 119 ? -2.311 -16.177 5.139 1.00 89.56 119 CYS A CA 1
ATOM 916 C C . CYS A 1 119 ? -1.478 -17.321 4.562 1.00 89.56 119 CYS A C 1
ATOM 918 O O . CYS A 1 119 ? -0.300 -17.457 4.910 1.00 89.56 119 CYS A O 1
ATOM 920 N N . ASP A 1 120 ? -2.046 -18.047 3.607 1.00 90.88 120 ASP A N 1
ATOM 921 C CA . ASP A 1 120 ? -1.257 -18.839 2.674 1.00 90.88 120 ASP A CA 1
ATOM 922 C C . ASP A 1 120 ? -0.396 -17.921 1.791 1.00 90.88 120 ASP A C 1
ATOM 924 O O . ASP A 1 120 ? -0.667 -16.724 1.622 1.00 90.88 120 ASP A O 1
ATOM 928 N N . ASN A 1 121 ? 0.666 -18.481 1.211 1.00 89.06 121 ASN A N 1
ATOM 929 C CA . ASN A 1 121 ? 1.529 -17.732 0.304 1.00 89.06 121 ASN A CA 1
ATOM 930 C C . ASN A 1 121 ? 0.731 -17.264 -0.928 1.00 89.06 121 ASN A C 1
ATOM 932 O O . ASN A 1 121 ? 0.011 -18.049 -1.543 1.00 89.06 121 ASN A O 1
ATOM 936 N N . ASN A 1 122 ? 0.879 -15.989 -1.292 1.00 88.88 122 ASN A N 1
ATOM 937 C CA . ASN A 1 122 ? 0.123 -15.277 -2.331 1.00 88.88 122 ASN A CA 1
ATOM 938 C C . ASN A 1 122 ? -1.385 -15.113 -2.064 1.00 88.88 122 ASN A C 1
ATOM 940 O O . ASN A 1 122 ? -2.125 -14.697 -2.958 1.00 88.88 122 ASN A O 1
ATOM 944 N N . GLN A 1 123 ? -1.863 -15.382 -0.847 1.00 91.94 123 GLN A N 1
ATOM 945 C CA . GLN A 1 123 ? -3.242 -15.078 -0.476 1.00 91.94 123 GLN A CA 1
ATOM 946 C C . GLN A 1 123 ? -3.432 -13.568 -0.275 1.00 91.94 123 GLN A C 1
ATOM 948 O O . GLN A 1 123 ? -2.592 -12.884 0.321 1.00 91.94 123 GLN A O 1
ATOM 953 N N . VAL A 1 124 ? -4.570 -13.048 -0.745 1.00 92.69 124 VAL A N 1
ATOM 954 C CA . VAL A 1 124 ? -4.975 -11.653 -0.524 1.00 92.69 124 VAL A CA 1
ATOM 955 C C . VAL A 1 124 ? -5.202 -11.424 0.966 1.00 92.69 124 VAL A C 1
ATOM 957 O O . VAL A 1 124 ? -6.130 -11.965 1.563 1.00 92.69 124 VAL A O 1
ATOM 960 N N . SER A 1 125 ? -4.343 -10.601 1.559 1.00 92.12 125 SER A N 1
ATOM 961 C CA . SER A 1 125 ? -4.411 -10.223 2.970 1.00 92.12 125 SER A CA 1
ATOM 962 C C . SER A 1 125 ? -5.216 -8.946 3.166 1.00 92.12 125 SER A C 1
ATOM 964 O O . SER A 1 125 ? -5.947 -8.829 4.150 1.00 92.12 125 SER A O 1
ATOM 966 N N . LEU A 1 126 ? -5.096 -7.999 2.231 1.00 92.62 126 LEU A N 1
ATOM 967 C CA . LEU A 1 126 ? -5.657 -6.662 2.361 1.00 92.62 126 LEU A CA 1
ATOM 968 C C . LEU A 1 126 ? -6.183 -6.155 1.014 1.00 92.62 126 LEU A C 1
ATOM 970 O O . LEU A 1 126 ? -5.466 -6.165 0.016 1.00 92.62 126 LEU A O 1
ATOM 974 N N . GLU A 1 127 ? -7.408 -5.639 1.018 1.00 93.19 127 GLU A N 1
ATOM 975 C CA . GLU A 1 127 ? -7.962 -4.838 -0.072 1.00 93.19 127 GLU A CA 1
ATOM 976 C C . GLU A 1 127 ? -8.310 -3.450 0.453 1.00 93.19 127 GLU A C 1
ATOM 978 O O . GLU A 1 127 ? -9.000 -3.313 1.466 1.00 93.19 127 GLU A O 1
ATOM 983 N N . ILE A 1 128 ? -7.827 -2.419 -0.232 1.00 92.00 128 ILE A N 1
ATOM 984 C CA . ILE A 1 128 ? -8.105 -1.019 0.101 1.00 92.00 128 ILE A CA 1
ATOM 985 C C . ILE A 1 128 ? -8.696 -0.312 -1.106 1.00 92.00 128 ILE A C 1
ATOM 987 O O . ILE A 1 128 ? -8.338 -0.628 -2.242 1.00 92.00 128 ILE A O 1
ATOM 991 N N . SER A 1 129 ? -9.523 0.698 -0.857 1.00 91.62 129 SER A N 1
ATOM 992 C CA . SER A 1 129 ? -9.979 1.609 -1.898 1.00 91.62 129 SER A CA 1
ATOM 993 C C . SER A 1 129 ? -9.702 3.058 -1.561 1.00 91.62 129 SER A C 1
ATOM 995 O O . SER A 1 129 ? -9.554 3.457 -0.405 1.00 91.62 129 SER A O 1
ATOM 997 N N . GLY A 1 130 ? -9.570 3.864 -2.605 1.00 87.19 130 GLY A N 1
ATOM 998 C CA . GLY A 1 130 ? -9.043 5.207 -2.488 1.00 87.19 130 GLY A CA 1
ATOM 999 C C . GLY A 1 130 ? -9.351 6.086 -3.682 1.00 87.19 130 GLY A C 1
ATOM 1000 O O . GLY A 1 130 ? -9.880 5.645 -4.707 1.00 87.19 130 GLY A O 1
ATOM 1001 N N . PHE A 1 131 ? -8.998 7.357 -3.529 1.00 81.31 131 PHE A N 1
ATOM 1002 C CA . PHE A 1 131 ? -8.938 8.292 -4.640 1.00 81.31 131 PHE A CA 1
ATOM 1003 C C . PHE A 1 131 ? -7.468 8.484 -5.017 1.00 81.31 131 PHE A C 1
ATOM 1005 O O . PHE A 1 131 ? -6.649 8.858 -4.176 1.00 81.31 131 PHE A O 1
ATOM 1012 N N . MET A 1 132 ? -7.129 8.208 -6.277 1.00 75.50 132 MET A N 1
ATOM 1013 C CA . MET A 1 132 ? -5.740 8.139 -6.751 1.00 75.50 132 MET A CA 1
ATOM 1014 C C . MET A 1 132 ? -4.891 7.175 -5.893 1.00 75.50 132 MET A C 1
ATOM 1016 O O . MET A 1 132 ? -5.309 6.050 -5.637 1.00 75.50 132 MET A O 1
ATOM 1020 N N . ALA A 1 133 ? -3.709 7.609 -5.443 1.00 67.88 133 ALA A N 1
ATOM 1021 C CA . ALA A 1 133 ? -2.799 6.830 -4.604 1.00 67.88 133 ALA A CA 1
ATOM 1022 C C . ALA A 1 133 ? -3.143 6.871 -3.101 1.00 67.88 133 ALA A C 1
ATOM 1024 O O . ALA A 1 133 ? -2.421 6.279 -2.303 1.00 67.88 133 ALA A O 1
ATOM 1025 N N . ILE A 1 134 ? -4.202 7.584 -2.699 1.00 75.94 134 ILE A N 1
ATOM 1026 C CA . ILE A 1 134 ? -4.533 7.809 -1.289 1.00 75.94 134 ILE A CA 1
ATOM 1027 C C . ILE A 1 134 ? -5.572 6.780 -0.826 1.00 75.94 134 ILE A C 1
ATOM 1029 O O . ILE A 1 134 ? -6.721 6.844 -1.279 1.00 75.94 134 ILE A O 1
ATOM 1033 N N . PRO A 1 135 ? -5.216 5.861 0.093 1.00 79.69 135 PRO A N 1
ATOM 1034 C CA . PRO A 1 135 ? -6.171 4.944 0.700 1.00 79.69 135 PRO A CA 1
ATOM 1035 C C . PRO A 1 135 ? -7.205 5.719 1.516 1.00 79.69 135 PRO A C 1
ATOM 1037 O O . PRO A 1 135 ? -6.846 6.470 2.424 1.00 79.69 135 PRO A O 1
ATOM 1040 N N . ASN A 1 136 ? -8.483 5.500 1.224 1.00 84.62 136 ASN A N 1
ATOM 1041 C CA . ASN A 1 136 ? -9.591 6.114 1.950 1.00 84.62 136 ASN A CA 1
ATOM 1042 C C . ASN A 1 136 ? -10.409 5.093 2.736 1.00 84.62 136 ASN A C 1
ATOM 1044 O O . ASN A 1 136 ? -10.982 5.471 3.747 1.00 84.62 136 ASN A O 1
ATOM 1048 N N . ASP A 1 137 ? -10.452 3.833 2.310 1.00 86.88 137 ASP A N 1
ATOM 1049 C CA . ASP A 1 137 ? -11.219 2.773 2.960 1.00 86.88 137 ASP A CA 1
ATOM 1050 C C . ASP A 1 137 ? -10.450 1.443 2.912 1.00 86.88 137 ASP A C 1
ATOM 1052 O O . ASP A 1 137 ? -9.587 1.226 2.057 1.00 86.88 137 ASP A O 1
ATOM 1056 N N . VAL A 1 138 ? -10.763 0.551 3.848 1.00 87.88 138 VAL A N 1
ATOM 1057 C CA . VAL A 1 138 ? -10.281 -0.833 3.872 1.00 87.88 138 VAL A CA 1
ATOM 1058 C C . VAL A 1 138 ? -11.464 -1.711 3.530 1.00 87.88 138 VAL A C 1
ATOM 1060 O O . VAL A 1 138 ? -12.350 -1.908 4.360 1.00 87.88 138 VAL A O 1
ATOM 1063 N N . ASP A 1 139 ? -11.498 -2.227 2.306 1.00 87.25 139 ASP A N 1
ATOM 1064 C CA . ASP A 1 139 ? -12.584 -3.061 1.804 1.00 87.25 139 ASP A CA 1
ATOM 1065 C C . ASP A 1 139 ? -12.594 -4.420 2.499 1.00 87.25 139 ASP A C 1
ATOM 1067 O O . ASP A 1 139 ? -13.639 -4.832 3.012 1.00 87.25 139 ASP A O 1
ATOM 1071 N N . ASN A 1 140 ? -11.421 -5.050 2.597 1.00 86.44 140 ASN A N 1
ATOM 1072 C CA . ASN A 1 140 ? -11.245 -6.378 3.169 1.00 86.44 140 ASN A CA 1
ATOM 1073 C C . ASN A 1 140 ? -9.903 -6.499 3.912 1.00 86.44 140 ASN A C 1
ATOM 1075 O O . ASN A 1 140 ? -8.884 -5.989 3.452 1.00 86.44 140 ASN A O 1
ATOM 1079 N N . HIS A 1 141 ? -9.892 -7.222 5.032 1.00 85.50 141 HIS A N 1
ATOM 1080 C CA . HIS A 1 141 ? -8.678 -7.654 5.729 1.00 85.50 141 HIS A CA 1
ATOM 1081 C C . HIS A 1 141 ? -8.877 -9.101 6.193 1.00 85.50 141 HIS A C 1
ATOM 1083 O O . HIS A 1 141 ? -9.507 -9.355 7.222 1.00 85.50 141 HIS A O 1
ATOM 1089 N N . ALA A 1 142 ? -8.366 -10.046 5.407 1.00 85.06 142 ALA A N 1
ATOM 1090 C CA . ALA A 1 142 ? -8.734 -11.455 5.521 1.00 85.06 142 ALA A CA 1
ATOM 1091 C C . ALA A 1 142 ? -7.819 -12.261 6.451 1.00 85.06 142 ALA A C 1
ATOM 1093 O O . ALA A 1 142 ? -8.292 -13.142 7.161 1.00 85.06 142 ALA A O 1
ATOM 1094 N N . CYS A 1 143 ? -6.514 -11.986 6.441 1.00 86.94 143 CYS A N 1
ATOM 1095 C CA . CYS A 1 143 ? -5.514 -12.843 7.081 1.00 86.94 143 CYS A CA 1
ATOM 1096 C C . CYS A 1 143 ? -4.240 -12.060 7.446 1.00 86.94 143 CYS A C 1
ATOM 1098 O O . CYS A 1 143 ? -4.034 -10.928 6.993 1.00 86.94 143 CYS A O 1
ATOM 1100 N N . ARG A 1 144 ? -3.378 -12.646 8.287 1.00 86.44 144 ARG A N 1
ATOM 1101 C CA . ARG A 1 144 ? -2.089 -12.061 8.703 1.00 86.44 144 ARG A CA 1
ATOM 1102 C C . ARG A 1 144 ? -0.926 -12.786 8.026 1.00 86.44 144 ARG A C 1
ATOM 1104 O O . ARG A 1 144 ? -0.864 -14.008 8.083 1.00 86.44 144 ARG A O 1
ATOM 1111 N N . CYS A 1 145 ? 0.044 -12.056 7.475 1.00 85.50 145 CYS A N 1
ATOM 1112 C CA . CYS A 1 145 ? 1.270 -12.691 6.980 1.00 85.50 145 CYS A CA 1
ATOM 1113 C C . CYS A 1 145 ? 2.047 -13.343 8.122 1.00 85.50 145 CYS A C 1
ATOM 1115 O O . CYS A 1 145 ? 2.160 -12.761 9.205 1.00 85.50 145 CYS A O 1
ATOM 1117 N N . ARG A 1 146 ? 2.639 -14.510 7.854 1.00 86.94 146 ARG A N 1
ATOM 1118 C CA . ARG A 1 146 ? 3.501 -15.217 8.808 1.00 86.94 146 ARG A CA 1
ATOM 1119 C C . ARG A 1 146 ? 4.678 -14.350 9.263 1.00 86.94 146 ARG A C 1
ATOM 1121 O O . ARG A 1 146 ? 4.960 -14.264 10.454 1.00 86.94 146 ARG A O 1
ATOM 1128 N N . ASN A 1 147 ? 5.317 -13.651 8.324 1.00 83.38 147 ASN A N 1
ATOM 1129 C CA . ASN A 1 147 ? 6.359 -12.677 8.617 1.00 83.38 147 ASN A CA 1
ATOM 1130 C C . ASN A 1 147 ? 5.801 -11.248 8.555 1.00 83.38 147 ASN A C 1
ATOM 1132 O O . ASN A 1 147 ? 5.619 -10.679 7.482 1.00 83.38 147 ASN A O 1
ATOM 1136 N N . THR A 1 148 ? 5.554 -10.641 9.715 1.00 76.19 148 THR A N 1
ATOM 1137 C CA . THR A 1 148 ? 5.018 -9.272 9.808 1.00 76.19 148 THR A CA 1
ATOM 1138 C C . THR A 1 148 ? 6.023 -8.187 9.422 1.00 76.19 148 THR A C 1
ATOM 1140 O O . THR A 1 148 ? 5.619 -7.041 9.231 1.00 76.19 148 THR A O 1
ATOM 1143 N N . SER A 1 149 ? 7.314 -8.522 9.317 1.00 81.44 149 SER A N 1
ATOM 1144 C CA . SER A 1 149 ? 8.347 -7.573 8.881 1.00 81.44 149 SER A CA 1
ATOM 1145 C C . SER A 1 149 ? 8.363 -7.368 7.365 1.00 81.44 149 SER A C 1
ATOM 1147 O O . SER A 1 149 ? 8.863 -6.347 6.891 1.00 81.44 149 SER A O 1
ATOM 1149 N N . GLN A 1 150 ? 7.796 -8.307 6.602 1.00 84.12 150 GLN A N 1
ATOM 1150 C CA . GLN A 1 150 ? 7.726 -8.202 5.152 1.00 84.12 150 GLN A CA 1
ATOM 1151 C C . GLN A 1 150 ? 6.592 -7.267 4.723 1.00 84.12 150 GLN A C 1
ATOM 1153 O O . GLN A 1 150 ? 5.528 -7.245 5.352 1.00 84.12 150 GLN A O 1
ATOM 1158 N N . PRO A 1 151 ? 6.807 -6.466 3.665 1.00 88.00 151 PRO A N 1
ATOM 1159 C CA . PRO A 1 151 ? 5.739 -5.659 3.113 1.00 88.00 151 PRO A CA 1
ATOM 1160 C C . PRO A 1 151 ? 4.690 -6.553 2.450 1.00 88.00 151 PRO A C 1
ATOM 1162 O O . PRO A 1 151 ? 4.992 -7.641 1.965 1.00 88.00 151 PRO A O 1
ATOM 1165 N N . LEU A 1 152 ? 3.461 -6.055 2.380 1.00 91.69 152 LEU A N 1
ATOM 1166 C CA . LEU A 1 152 ? 2.479 -6.600 1.461 1.00 91.69 152 LEU A CA 1
ATOM 1167 C C . LEU A 1 152 ? 2.774 -6.094 0.049 1.00 91.69 152 LEU A C 1
ATOM 1169 O O . LEU A 1 152 ? 3.072 -4.908 -0.145 1.00 91.69 152 LEU A O 1
ATOM 1173 N N . TYR A 1 153 ? 2.633 -6.980 -0.930 1.00 92.25 153 TYR A N 1
ATOM 1174 C CA . TYR A 1 153 ? 2.901 -6.673 -2.330 1.00 92.25 153 TYR A CA 1
ATOM 1175 C C . TYR A 1 153 ? 1.606 -6.382 -3.071 1.00 92.25 153 TYR A C 1
ATOM 1177 O O . TYR A 1 153 ? 0.634 -7.130 -2.947 1.00 92.25 153 TYR A O 1
ATOM 1185 N N . LEU A 1 154 ? 1.590 -5.274 -3.812 1.00 92.75 154 LEU A N 1
ATOM 1186 C CA . LEU A 1 154 ? 0.489 -4.928 -4.701 1.00 92.75 154 LEU A CA 1
ATOM 1187 C C . LEU A 1 154 ? 0.463 -5.916 -5.870 1.00 92.75 154 LEU A C 1
ATOM 1189 O O . LEU A 1 154 ? 1.443 -6.015 -6.599 1.00 92.75 154 LEU A O 1
ATOM 1193 N N . VAL A 1 155 ? -0.655 -6.617 -6.057 1.00 95.50 155 VAL A N 1
ATOM 1194 C CA . VAL A 1 155 ? -0.818 -7.584 -7.164 1.00 95.50 155 VAL A CA 1
ATOM 1195 C C . VAL A 1 155 ? -1.827 -7.124 -8.201 1.00 95.50 155 VAL A C 1
ATOM 1197 O O . VAL A 1 155 ? -1.746 -7.501 -9.364 1.00 95.50 155 VAL A O 1
ATOM 1200 N N . GLU A 1 156 ? -2.774 -6.282 -7.792 1.00 95.44 156 GLU A N 1
ATOM 1201 C CA . GLU A 1 156 ? -3.821 -5.767 -8.663 1.00 95.44 156 GLU A CA 1
ATOM 1202 C C . GLU A 1 156 ? -4.212 -4.358 -8.220 1.00 95.44 156 GLU A C 1
ATOM 1204 O O . GLU A 1 156 ? -4.437 -4.102 -7.034 1.00 95.44 156 GLU A O 1
ATOM 1209 N N . ARG A 1 157 ? -4.358 -3.455 -9.187 1.00 93.19 157 ARG A N 1
ATOM 1210 C CA . ARG A 1 157 ? -5.035 -2.167 -9.034 1.00 93.19 157 ARG A CA 1
ATOM 1211 C C . ARG A 1 157 ? -6.175 -2.101 -10.037 1.00 93.19 157 ARG A C 1
ATOM 1213 O O . ARG A 1 157 ? -5.911 -2.181 -11.226 1.00 93.19 157 ARG A O 1
ATOM 1220 N N . ARG A 1 158 ? -7.416 -1.883 -9.605 1.00 93.94 158 ARG A N 1
ATOM 1221 C CA . ARG A 1 158 ? -8.560 -1.665 -10.511 1.00 93.94 158 ARG A CA 1
ATOM 1222 C C . ARG A 1 158 ? -9.229 -0.317 -10.287 1.00 93.94 158 ARG A C 1
ATOM 1224 O O . ARG A 1 158 ? -9.326 0.133 -9.151 1.00 93.94 158 ARG A O 1
ATOM 1231 N N . LEU A 1 159 ? -9.717 0.305 -11.351 1.00 90.81 159 LEU A N 1
ATOM 1232 C CA . LEU A 1 159 ? -10.554 1.496 -11.314 1.00 90.81 159 LEU A CA 1
ATOM 1233 C C . LEU A 1 159 ? -12.012 1.071 -11.491 1.00 90.81 159 LEU A C 1
ATOM 1235 O O . LEU A 1 159 ? -12.400 0.575 -12.542 1.00 90.81 159 LEU A O 1
ATOM 1239 N N . ALA A 1 160 ? -12.835 1.282 -10.471 1.00 91.19 160 ALA A N 1
ATOM 1240 C CA . ALA A 1 160 ? -14.273 1.052 -10.554 1.00 91.19 160 ALA A CA 1
ATOM 1241 C C . ALA A 1 160 ? -15.010 2.148 -9.787 1.00 91.19 160 ALA A C 1
ATOM 1243 O O . ALA A 1 160 ? -14.572 2.553 -8.713 1.00 91.19 160 ALA A O 1
ATOM 1244 N N . ASN A 1 161 ? -16.130 2.640 -10.320 1.00 88.88 161 ASN A N 1
ATOM 1245 C CA . ASN A 1 161 ? -16.944 3.679 -9.673 1.00 88.88 161 ASN A CA 1
ATOM 1246 C C . ASN A 1 161 ? -16.126 4.918 -9.238 1.00 88.88 161 ASN A C 1
ATOM 1248 O O . ASN A 1 161 ? -16.302 5.424 -8.130 1.00 88.88 161 ASN A O 1
ATOM 1252 N N . ASN A 1 162 ? -15.196 5.378 -10.087 1.00 87.06 162 ASN A N 1
ATOM 1253 C CA . ASN A 1 162 ? -14.263 6.482 -9.805 1.00 87.06 162 ASN A CA 1
ATOM 1254 C C . ASN A 1 162 ? -13.386 6.283 -8.550 1.00 87.06 162 ASN A C 1
ATOM 1256 O O . ASN A 1 162 ? -12.931 7.254 -7.943 1.00 87.06 162 ASN A O 1
ATOM 1260 N N . ARG A 1 163 ? -13.138 5.030 -8.155 1.00 90.25 163 ARG A N 1
ATOM 1261 C CA . ARG A 1 163 ? -12.243 4.658 -7.054 1.00 90.25 163 ARG A CA 1
ATOM 1262 C C . ARG A 1 163 ? -11.209 3.652 -7.524 1.00 90.25 163 ARG A C 1
ATOM 1264 O O . ARG A 1 163 ? -11.528 2.737 -8.283 1.00 90.25 163 ARG A O 1
ATOM 1271 N N . PHE A 1 164 ? -9.988 3.804 -7.031 1.00 90.81 164 PHE A N 1
ATOM 1272 C CA . PHE A 1 164 ? -8.973 2.771 -7.173 1.00 90.81 164 PHE A CA 1
ATOM 1273 C C . PHE A 1 164 ? -9.144 1.755 -6.054 1.00 90.81 164 PHE A C 1
ATOM 1275 O O . PHE A 1 164 ? -9.289 2.144 -4.900 1.00 90.81 164 PHE A O 1
ATOM 1282 N N . TYR A 1 165 ? -9.124 0.476 -6.402 1.00 93.88 165 TYR A N 1
ATOM 1283 C CA . TYR A 1 165 ? -9.087 -0.647 -5.476 1.00 93.88 165 TYR A CA 1
ATOM 1284 C C . TYR A 1 165 ? -7.755 -1.354 -5.648 1.00 93.88 165 TYR A C 1
ATOM 1286 O O . TYR A 1 165 ? -7.385 -1.699 -6.771 1.00 93.88 165 TYR A O 1
ATOM 1294 N N . HIS A 1 166 ? -7.041 -1.563 -4.555 1.00 93.44 166 HIS A N 1
ATOM 1295 C CA . HIS A 1 166 ? -5.727 -2.187 -4.538 1.00 93.44 166 HIS A CA 1
ATOM 1296 C C . HIS A 1 166 ? -5.806 -3.493 -3.756 1.00 93.44 166 HIS A C 1
ATOM 1298 O O . HIS A 1 166 ? -6.248 -3.491 -2.604 1.00 93.44 166 HIS A O 1
ATOM 1304 N N . LYS A 1 167 ? -5.355 -4.591 -4.365 1.00 95.31 167 LYS A N 1
ATOM 1305 C CA . LYS A 1 167 ? -5.236 -5.893 -3.705 1.00 95.31 167 LYS A CA 1
ATOM 1306 C C . LYS A 1 167 ? -3.791 -6.156 -3.328 1.00 95.31 167 LYS A C 1
ATOM 1308 O O . LYS A 1 167 ? -2.897 -6.075 -4.172 1.00 95.31 167 LYS A O 1
ATOM 1313 N N . TYR A 1 168 ? -3.594 -6.521 -2.071 1.00 94.00 168 TYR A N 1
ATOM 1314 C CA . TYR A 1 168 ? -2.293 -6.801 -1.499 1.00 94.00 168 TYR A CA 1
ATOM 1315 C C . TYR A 1 168 ? -2.227 -8.219 -0.943 1.00 94.00 168 TYR A C 1
ATOM 1317 O O . TYR A 1 168 ? -3.116 -8.653 -0.201 1.00 94.00 168 TYR A O 1
ATOM 1325 N N . VAL A 1 169 ? -1.144 -8.923 -1.265 1.00 94.12 169 VAL A N 1
ATOM 1326 C CA . VAL A 1 169 ? -0.913 -10.306 -0.830 1.00 94.12 169 VAL A CA 1
ATOM 1327 C C . VAL A 1 169 ? 0.248 -10.403 0.149 1.00 94.12 169 VAL A C 1
ATOM 1329 O O . VAL A 1 169 ? 1.161 -9.571 0.148 1.00 94.12 169 VAL A O 1
ATOM 1332 N N . CYS A 1 170 ? 0.218 -11.456 0.962 1.00 91.50 170 CYS A N 1
ATOM 1333 C CA . CYS A 1 170 ? 1.401 -11.929 1.668 1.00 91.50 170 CYS A CA 1
ATOM 1334 C C . CYS A 1 170 ? 2.224 -12.795 0.719 1.00 91.50 170 CYS A C 1
ATOM 1336 O O . CYS A 1 170 ? 1.706 -13.782 0.203 1.00 91.50 170 CYS A O 1
ATOM 1338 N N . ALA A 1 171 ? 3.491 -12.455 0.514 1.00 88.56 171 ALA A N 1
ATOM 1339 C CA . ALA A 1 171 ? 4.425 -13.306 -0.208 1.00 88.56 171 ALA A CA 1
ATOM 1340 C C . ALA A 1 171 ? 5.745 -13.365 0.559 1.00 88.56 171 ALA A C 1
ATOM 1342 O O . ALA A 1 171 ? 6.273 -12.319 0.933 1.00 88.56 171 ALA A O 1
ATOM 1343 N N . ASP A 1 172 ? 6.286 -14.570 0.761 1.00 86.44 172 ASP A N 1
ATOM 1344 C CA . ASP A 1 172 ? 7.591 -14.750 1.423 1.00 86.44 172 ASP A CA 1
ATOM 1345 C C . ASP A 1 172 ? 8.719 -14.057 0.640 1.00 86.44 172 ASP A C 1
ATOM 1347 O O . ASP A 1 172 ? 9.717 -13.602 1.202 1.00 86.44 172 ASP A O 1
ATOM 1351 N N . SER A 1 173 ? 8.546 -13.966 -0.677 1.00 85.88 173 SER A N 1
ATOM 1352 C CA . SER A 1 173 ? 9.341 -13.134 -1.570 1.00 85.88 173 SER A CA 1
ATOM 1353 C C . SER A 1 173 ? 8.487 -12.747 -2.769 1.00 85.88 173 SER A C 1
ATOM 1355 O O . SER A 1 173 ? 7.726 -13.571 -3.280 1.00 85.88 173 SER A O 1
ATOM 1357 N N . TRP A 1 174 ? 8.616 -11.503 -3.224 1.00 88.31 174 TRP A N 1
ATOM 1358 C CA . TRP A 1 174 ? 8.051 -11.088 -4.502 1.00 88.31 174 TRP A CA 1
ATOM 1359 C C . TRP A 1 174 ? 9.093 -11.309 -5.596 1.00 88.31 174 TRP A C 1
ATOM 1361 O O . TRP A 1 174 ? 10.252 -10.933 -5.396 1.00 88.31 174 TRP A O 1
ATOM 1371 N N . PRO A 1 175 ? 8.736 -11.951 -6.719 1.00 90.38 175 PRO A N 1
ATOM 1372 C CA . PRO A 1 175 ? 9.710 -12.280 -7.746 1.00 90.38 175 PRO A CA 1
ATOM 1373 C C . PRO A 1 175 ? 10.316 -11.008 -8.342 1.00 90.38 175 PRO A C 1
ATOM 1375 O O . PRO A 1 175 ? 9.616 -10.024 -8.572 1.00 90.38 175 PRO A O 1
ATOM 1378 N N . THR A 1 176 ? 11.615 -11.043 -8.634 1.00 91.31 176 THR A N 1
ATOM 1379 C CA . THR A 1 176 ? 12.286 -9.997 -9.415 1.00 91.31 176 THR A CA 1
ATOM 1380 C C . THR A 1 176 ? 12.157 -10.318 -10.902 1.00 91.31 176 THR A C 1
ATOM 1382 O O . THR A 1 176 ? 12.412 -11.450 -11.320 1.00 91.31 176 THR A O 1
ATOM 1385 N N . CYS A 1 177 ? 11.777 -9.341 -11.721 1.00 90.38 177 CYS A N 1
ATOM 1386 C CA . CYS A 1 177 ? 11.665 -9.525 -13.163 1.00 90.38 177 CYS A CA 1
ATOM 1387 C C . CYS A 1 177 ? 13.043 -9.738 -13.807 1.00 90.38 177 CYS A C 1
ATOM 1389 O O . CYS A 1 177 ? 14.007 -9.037 -13.492 1.00 90.38 177 CYS A O 1
ATOM 1391 N N . SER A 1 178 ? 13.124 -10.649 -14.780 1.00 85.38 178 SER A N 1
ATOM 1392 C CA . SER A 1 178 ? 14.215 -10.625 -15.759 1.00 85.38 178 SER A CA 1
ATOM 1393 C C . SER A 1 178 ? 13.995 -9.463 -16.739 1.00 85.38 178 SER A C 1
ATOM 1395 O O . SER A 1 178 ? 12.868 -8.989 -16.888 1.00 85.38 178 SER A O 1
ATOM 1397 N N . ALA A 1 179 ? 15.038 -9.021 -17.449 1.00 72.12 179 ALA A N 1
ATOM 1398 C CA . ALA A 1 179 ? 14.921 -7.935 -18.432 1.00 72.12 179 ALA A CA 1
ATOM 1399 C C . ALA A 1 179 ? 13.876 -8.208 -19.537 1.00 72.12 179 ALA A C 1
ATOM 1401 O O . ALA A 1 179 ? 13.334 -7.271 -20.113 1.00 72.12 179 ALA A O 1
ATOM 1402 N N . ASN A 1 180 ? 13.567 -9.483 -19.801 1.00 76.88 180 ASN A N 1
ATOM 1403 C CA . ASN A 1 180 ? 12.629 -9.905 -20.844 1.00 76.88 180 ASN A CA 1
ATOM 1404 C C . ASN A 1 180 ? 11.232 -10.248 -20.301 1.00 76.88 180 ASN A C 1
ATOM 1406 O O . ASN A 1 180 ? 10.342 -10.585 -21.079 1.00 76.88 180 ASN A O 1
ATOM 1410 N N . ASN A 1 181 ? 11.028 -10.198 -18.982 1.00 85.69 181 ASN A N 1
ATOM 1411 C CA . ASN A 1 181 ? 9.745 -10.528 -18.375 1.00 85.69 181 ASN A CA 1
ATOM 1412 C C . ASN A 1 181 ? 8.882 -9.276 -18.234 1.00 85.69 181 ASN A C 1
ATOM 1414 O O . ASN A 1 181 ? 9.356 -8.211 -17.833 1.00 85.69 181 ASN A O 1
ATOM 1418 N N . ALA A 1 182 ? 7.593 -9.432 -18.528 1.00 91.94 182 ALA A N 1
ATOM 1419 C CA . ALA A 1 182 ? 6.612 -8.403 -18.238 1.00 91.94 182 ALA A CA 1
ATOM 1420 C C . ALA A 1 182 ? 6.519 -8.200 -16.722 1.00 91.94 182 ALA A C 1
ATOM 1422 O O . ALA A 1 182 ? 6.363 -9.163 -15.971 1.00 91.94 182 ALA A O 1
ATOM 1423 N N . CYS A 1 183 ? 6.603 -6.951 -16.287 1.00 93.12 183 CYS A N 1
ATOM 1424 C CA . CYS A 1 183 ? 6.490 -6.571 -14.885 1.00 93.12 183 CYS A CA 1
ATOM 1425 C C . CYS A 1 183 ? 5.043 -6.262 -14.494 1.00 93.12 183 CYS A C 1
ATOM 1427 O O . CYS A 1 183 ? 4.619 -6.595 -13.387 1.00 93.12 183 CYS A O 1
ATOM 1429 N N . MET A 1 184 ? 4.255 -5.718 -15.427 1.00 95.31 184 MET A N 1
ATOM 1430 C CA . MET A 1 184 ? 2.822 -5.517 -15.244 1.00 95.31 184 MET A CA 1
ATOM 1431 C C . MET A 1 184 ? 2.053 -5.653 -16.556 1.00 95.31 184 MET A C 1
ATOM 1433 O O . MET A 1 184 ? 2.605 -5.549 -17.654 1.00 95.31 184 MET A O 1
ATOM 1437 N N . ARG A 1 185 ? 0.745 -5.846 -16.431 1.00 94.75 185 ARG A N 1
ATOM 1438 C CA . ARG A 1 185 ? -0.220 -5.767 -17.524 1.00 94.75 185 ARG A CA 1
ATOM 1439 C C . ARG A 1 185 ? -1.241 -4.694 -17.194 1.00 94.75 185 ARG 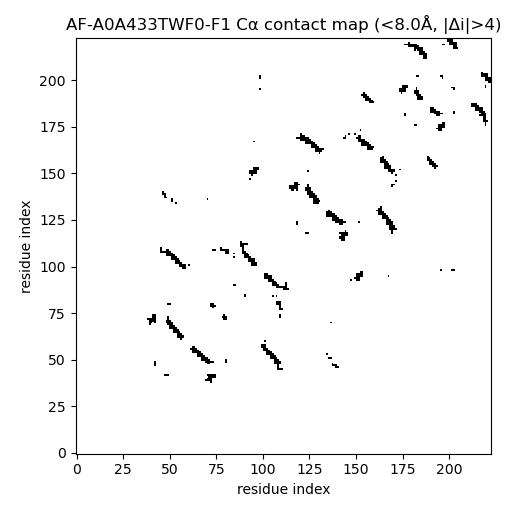A C 1
ATOM 1441 O O . ARG A 1 185 ? -1.903 -4.771 -16.162 1.00 94.75 185 ARG A O 1
ATOM 1448 N N . VAL A 1 186 ? -1.404 -3.730 -18.087 1.00 92.44 186 VAL A N 1
ATOM 1449 C CA . VAL A 1 186 ? -2.359 -2.631 -17.946 1.00 92.44 186 VAL A CA 1
ATOM 1450 C C . VAL A 1 186 ? -3.535 -2.863 -18.888 1.00 92.44 186 VAL A C 1
ATOM 1452 O O . VAL A 1 186 ? -3.360 -3.195 -20.052 1.00 92.44 186 VAL A O 1
ATOM 1455 N N . ARG A 1 187 ? -4.745 -2.690 -18.377 1.00 92.69 187 ARG A N 1
ATOM 1456 C CA . ARG A 1 187 ? -6.023 -2.672 -19.090 1.00 92.69 187 ARG A CA 1
ATOM 1457 C C . ARG A 1 187 ? -6.752 -1.384 -18.725 1.00 92.69 187 ARG A C 1
ATOM 1459 O O . ARG A 1 187 ? -6.385 -0.717 -17.758 1.00 92.69 187 ARG A O 1
ATOM 1466 N N . SER A 1 188 ? -7.821 -1.069 -19.451 1.00 88.38 188 SER A N 1
ATOM 1467 C CA . SER A 1 188 ? -8.598 0.165 -19.255 1.00 88.38 188 SER A CA 1
ATOM 1468 C C . SER A 1 188 ? -9.033 0.419 -17.806 1.00 88.38 188 SER A C 1
ATOM 1470 O O . SER A 1 188 ? -9.090 1.564 -17.370 1.00 88.38 188 SER A O 1
ATOM 1472 N N . ASP A 1 189 ? -9.349 -0.639 -17.061 1.00 89.81 189 ASP A N 1
ATOM 1473 C CA . ASP A 1 189 ? -9.889 -0.580 -15.704 1.00 89.81 189 ASP A CA 1
ATOM 1474 C C . ASP A 1 189 ? -9.014 -1.303 -14.674 1.00 89.81 189 ASP A C 1
ATOM 1476 O O . ASP A 1 189 ? -9.392 -1.380 -13.508 1.00 89.81 189 ASP A O 1
ATOM 1480 N N . ARG A 1 190 ? -7.866 -1.866 -15.069 1.00 93.69 190 ARG A N 1
ATOM 1481 C CA . ARG A 1 190 ? -7.091 -2.772 -14.214 1.00 93.69 190 ARG A CA 1
ATOM 1482 C C . ARG A 1 190 ? -5.609 -2.791 -14.558 1.00 93.69 190 ARG A C 1
ATOM 1484 O O . ARG A 1 190 ? -5.227 -2.738 -15.715 1.00 93.69 190 ARG A O 1
ATOM 1491 N N . THR A 1 191 ? -4.769 -2.940 -13.550 1.00 93.19 191 THR A N 1
ATOM 1492 C CA . THR A 1 191 ? -3.337 -3.197 -13.657 1.00 93.19 191 THR A CA 1
ATOM 1493 C C . THR A 1 191 ? -3.015 -4.427 -12.821 1.00 93.19 191 THR A C 1
ATOM 1495 O O . THR A 1 191 ? -3.270 -4.411 -11.619 1.00 93.19 191 THR A O 1
ATOM 1498 N N . ASP A 1 192 ? -2.475 -5.470 -13.445 1.00 95.44 192 ASP A N 1
ATOM 1499 C CA . ASP A 1 192 ? -1.978 -6.669 -12.766 1.00 95.44 192 ASP A CA 1
ATOM 1500 C C . ASP A 1 192 ? -0.450 -6.576 -12.664 1.00 95.44 192 ASP A C 1
ATOM 1502 O O . ASP A 1 192 ? 0.211 -6.343 -13.677 1.00 95.44 192 ASP A O 1
ATOM 1506 N N . TYR A 1 193 ? 0.106 -6.766 -11.470 1.00 94.06 193 TYR A N 1
ATOM 1507 C CA . TYR A 1 193 ? 1.547 -6.712 -11.206 1.00 94.06 193 TYR A CA 1
ATOM 1508 C C . TYR A 1 193 ? 2.089 -8.130 -11.023 1.00 94.06 193 TYR A C 1
ATOM 1510 O O . TYR A 1 193 ? 1.494 -8.937 -10.307 1.00 94.06 193 TYR A O 1
ATOM 1518 N N . PHE A 1 194 ? 3.216 -8.444 -11.662 1.00 93.94 194 PHE A N 1
ATOM 1519 C CA . PHE A 1 194 ? 3.752 -9.810 -11.705 1.00 93.94 194 PHE A CA 1
ATOM 1520 C C . PHE A 1 194 ? 5.065 -9.974 -10.950 1.00 93.94 194 PHE A C 1
ATOM 1522 O O . PHE A 1 194 ? 5.314 -11.038 -10.391 1.00 93.94 194 PHE A O 1
ATOM 1529 N N . CYS A 1 195 ? 5.918 -8.953 -10.974 1.00 91.62 195 CYS A N 1
ATOM 1530 C CA . CYS A 1 195 ? 7.251 -8.986 -10.388 1.00 91.62 195 CYS A CA 1
ATOM 1531 C C . CYS A 1 195 ? 7.778 -7.563 -10.163 1.00 91.62 195 CYS A C 1
ATOM 1533 O O . CYS A 1 195 ? 7.282 -6.605 -10.752 1.00 91.62 195 CYS A O 1
ATOM 1535 N N . GLU A 1 196 ? 8.783 -7.419 -9.304 1.00 90.19 196 GLU A N 1
ATOM 1536 C CA . GLU A 1 196 ? 9.484 -6.154 -9.086 1.00 90.19 196 GLU A CA 1
ATOM 1537 C C . GLU A 1 196 ? 10.650 -6.019 -10.073 1.00 90.19 196 GLU A C 1
ATOM 1539 O O . GLU A 1 196 ? 11.429 -6.953 -10.275 1.00 90.19 196 GLU A O 1
ATOM 1544 N N . CYS A 1 197 ? 10.799 -4.852 -10.699 1.00 89.69 197 CYS A N 1
ATOM 1545 C CA . CYS A 1 197 ? 11.946 -4.607 -11.566 1.00 89.69 197 CYS A CA 1
ATOM 1546 C C . CYS A 1 197 ? 13.259 -4.518 -10.766 1.00 89.69 197 CYS A C 1
ATOM 1548 O O . CYS A 1 197 ? 13.265 -4.015 -9.640 1.00 89.69 197 CYS A O 1
ATOM 1550 N N . PRO A 1 198 ? 14.396 -4.940 -11.353 1.00 88.44 198 PRO A N 1
ATOM 1551 C CA . PRO A 1 198 ? 15.720 -4.679 -10.795 1.00 88.44 198 PRO A CA 1
ATOM 1552 C C . PRO A 1 198 ? 15.929 -3.194 -10.467 1.00 88.44 198 PRO A C 1
ATOM 1554 O O . PRO A 1 198 ? 15.358 -2.322 -11.117 1.00 88.44 198 PRO A O 1
ATOM 1557 N N . SER A 1 199 ? 16.791 -2.890 -9.494 1.00 83.69 199 SER A N 1
ATOM 1558 C CA . SER A 1 199 ? 16.961 -1.537 -8.932 1.00 83.69 199 SER A CA 1
ATOM 1559 C C . SER A 1 199 ? 17.344 -0.444 -9.943 1.00 83.69 199 SER A C 1
ATOM 1561 O O . SER A 1 199 ? 17.082 0.735 -9.702 1.00 83.69 199 SER A O 1
ATOM 1563 N N . ASN A 1 200 ? 17.956 -0.818 -11.067 1.00 84.25 200 ASN A N 1
ATOM 1564 C CA . ASN A 1 200 ? 18.347 0.072 -12.161 1.00 84.25 200 ASN A CA 1
ATOM 1565 C C . ASN A 1 200 ? 17.270 0.240 -13.250 1.00 84.25 200 ASN A C 1
ATOM 1567 O O . ASN A 1 200 ? 17.468 1.025 -14.177 1.00 84.25 200 ASN A O 1
ATOM 1571 N N . LEU A 1 201 ? 16.154 -0.480 -13.150 1.00 88.94 201 LEU A N 1
ATOM 1572 C CA . LEU A 1 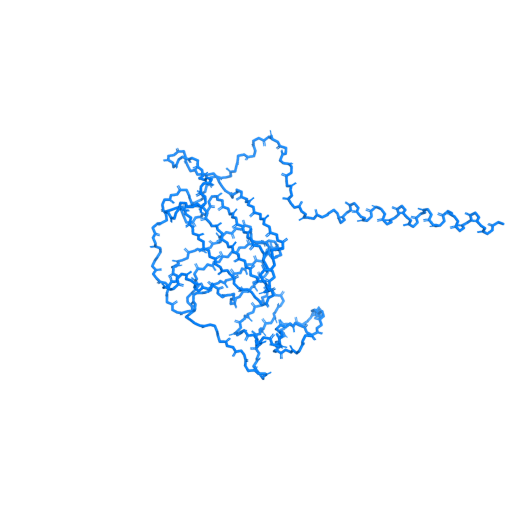201 ? 15.042 -0.452 -14.095 1.00 88.94 201 LEU A CA 1
ATOM 1573 C C . LEU A 1 201 ? 13.757 0.020 -13.398 1.00 88.94 201 LEU A C 1
ATOM 1575 O O . LEU A 1 201 ? 13.690 0.157 -12.176 1.00 88.94 201 LEU A O 1
ATOM 1579 N N . VAL A 1 202 ? 12.729 0.304 -14.187 1.00 88.06 202 VAL A N 1
ATOM 1580 C CA . VAL A 1 202 ? 11.401 0.712 -13.723 1.00 88.06 202 VAL A CA 1
ATOM 1581 C C . VAL A 1 202 ? 10.325 0.020 -14.539 1.00 88.06 202 VAL A C 1
ATOM 1583 O O . VAL A 1 202 ? 10.453 -0.133 -15.753 1.00 88.06 202 VAL A O 1
ATOM 1586 N N . CYS A 1 203 ? 9.251 -0.369 -13.854 1.00 89.31 203 CYS A N 1
ATOM 1587 C CA . CYS A 1 203 ? 8.036 -0.863 -14.480 1.00 89.31 203 CYS A CA 1
ATOM 1588 C C . CYS A 1 203 ? 7.124 0.327 -14.778 1.00 89.31 203 CYS A C 1
ATOM 1590 O O . CYS A 1 203 ? 6.398 0.797 -13.904 1.00 89.31 203 CYS A O 1
ATOM 1592 N N . ARG A 1 204 ? 7.202 0.893 -15.985 1.00 87.06 204 ARG A N 1
ATOM 1593 C CA . ARG A 1 204 ? 6.373 2.048 -16.353 1.00 87.06 204 ARG A CA 1
ATOM 1594 C C . ARG A 1 204 ? 5.918 1.975 -17.795 1.00 87.06 204 ARG A C 1
ATOM 1596 O O . ARG A 1 204 ? 6.651 1.496 -18.653 1.00 87.06 204 ARG A O 1
ATOM 1603 N N . LEU A 1 205 ? 4.728 2.508 -18.052 1.00 84.44 205 LEU A N 1
ATOM 1604 C CA . LEU A 1 205 ? 4.266 2.745 -19.414 1.00 84.44 205 LEU A CA 1
ATOM 1605 C C . LEU A 1 205 ? 5.258 3.679 -20.121 1.00 84.44 205 LEU A C 1
ATOM 1607 O O . LEU A 1 205 ? 5.701 4.687 -19.557 1.00 84.44 205 LEU A O 1
ATOM 1611 N N . SER A 1 206 ? 5.624 3.327 -21.350 1.00 72.75 206 SER A N 1
ATOM 1612 C CA . SER A 1 206 ? 6.556 4.092 -22.185 1.00 72.75 206 SER A CA 1
ATOM 1613 C C . SER A 1 206 ? 5.915 5.349 -22.792 1.00 72.75 206 SER A C 1
ATOM 1615 O O . SER A 1 206 ? 6.621 6.182 -23.357 1.00 72.75 206 SER A O 1
ATOM 1617 N N . GLY A 1 207 ? 4.605 5.542 -22.613 1.00 76.06 207 GLY A N 1
ATOM 1618 C CA . GLY A 1 207 ? 3.861 6.716 -23.059 1.00 76.06 207 GLY A CA 1
ATOM 1619 C C . GLY A 1 207 ? 2.517 6.886 -22.339 1.00 76.06 207 GLY A C 1
ATOM 1620 O O . GLY A 1 207 ? 2.187 6.105 -21.442 1.00 76.06 207 GLY A O 1
ATOM 1621 N N . PRO A 1 208 ? 1.741 7.929 -22.690 1.00 73.25 208 PRO A N 1
ATOM 1622 C CA . PRO A 1 208 ? 0.379 8.083 -22.195 1.00 73.25 208 PRO A CA 1
ATOM 1623 C C . PRO A 1 208 ? -0.493 6.926 -22.684 1.00 73.25 208 PRO A C 1
ATOM 1625 O O . PRO A 1 208 ? -0.341 6.460 -23.813 1.00 73.25 208 PRO A O 1
ATOM 1628 N N . TRP A 1 209 ? -1.441 6.500 -21.849 1.00 74.56 209 TRP A N 1
ATOM 1629 C CA . TRP A 1 209 ? -2.427 5.504 -22.255 1.00 74.56 209 TRP A CA 1
ATOM 1630 C C . TRP A 1 209 ? -3.220 6.020 -23.458 1.00 74.56 209 TRP A C 1
ATOM 1632 O O . TRP A 1 209 ? -3.880 7.060 -23.381 1.00 74.56 209 TRP A O 1
ATOM 1642 N N . VAL A 1 210 ? -3.146 5.300 -24.575 1.00 76.56 210 VAL A N 1
ATOM 1643 C CA . VAL A 1 210 ? -3.850 5.671 -25.803 1.00 76.56 210 VAL A CA 1
ATOM 1644 C C . VAL A 1 210 ? -5.298 5.193 -25.705 1.00 76.56 210 VAL A C 1
ATOM 1646 O O . VAL A 1 210 ? -5.572 4.018 -25.464 1.00 76.56 210 VAL A O 1
ATOM 1649 N N . ALA A 1 211 ? -6.250 6.112 -25.881 1.00 69.12 211 ALA A N 1
ATOM 1650 C CA . ALA A 1 211 ? -7.667 5.768 -25.899 1.00 69.12 211 ALA A CA 1
ATOM 1651 C C . ALA A 1 211 ? -7.951 4.751 -27.021 1.00 69.12 211 ALA A C 1
ATOM 1653 O O . ALA A 1 211 ? -7.618 4.991 -28.178 1.00 69.12 211 ALA A O 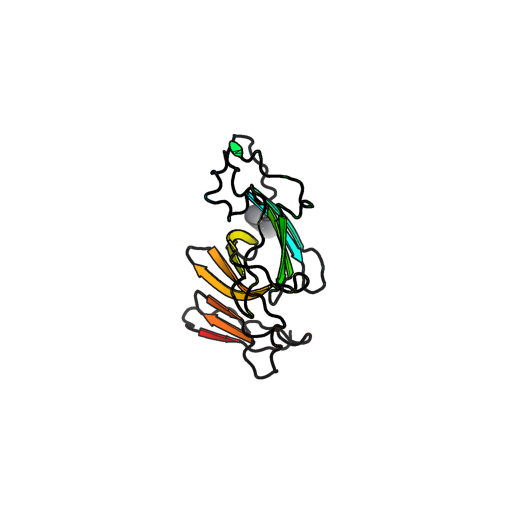1
ATOM 1654 N N . GLY A 1 212 ? -8.561 3.616 -26.668 1.00 71.00 212 GLY A N 1
ATOM 1655 C CA . GLY A 1 212 ? -8.802 2.491 -27.580 1.00 71.00 212 GLY A CA 1
ATOM 1656 C C . GLY A 1 212 ? -7.842 1.309 -27.401 1.00 71.00 212 GLY A C 1
ATOM 1657 O O . GLY A 1 212 ? -8.148 0.219 -27.881 1.00 71.00 212 GLY A O 1
ATOM 1658 N N . THR A 1 213 ? -6.740 1.469 -26.660 1.00 77.75 213 THR A N 1
ATOM 1659 C CA . THR A 1 213 ? -5.925 0.332 -26.216 1.00 77.75 213 THR A CA 1
ATOM 1660 C C . THR A 1 213 ? -6.733 -0.521 -25.240 1.00 77.75 213 THR A C 1
ATOM 1662 O O . THR A 1 213 ? -7.266 -0.019 -24.251 1.00 77.75 213 THR A O 1
ATOM 1665 N N . ILE A 1 214 ? -6.855 -1.817 -25.532 1.00 84.31 214 ILE A N 1
ATOM 1666 C CA . ILE A 1 214 ? -7.574 -2.778 -24.680 1.00 84.31 214 ILE A CA 1
ATOM 1667 C C . ILE A 1 214 ? -6.653 -3.265 -23.555 1.00 84.31 214 ILE A C 1
ATOM 1669 O O . ILE A 1 214 ? -7.060 -3.369 -22.397 1.00 84.31 214 ILE A O 1
ATOM 1673 N N . GLU A 1 215 ? -5.403 -3.553 -23.910 1.00 91.25 215 GLU A N 1
ATOM 1674 C CA . GLU A 1 215 ? -4.393 -4.117 -23.026 1.00 91.25 215 GLU A CA 1
ATOM 1675 C C . GLU A 1 215 ? -2.994 -3.691 -23.490 1.00 91.25 215 GLU A C 1
ATOM 1677 O O . GLU A 1 215 ? -2.722 -3.643 -24.689 1.00 91.25 215 GLU A O 1
ATOM 1682 N N . GLU A 1 216 ? -2.106 -3.418 -22.539 1.00 91.38 216 GLU A N 1
ATOM 1683 C CA . GLU A 1 216 ? -0.683 -3.177 -22.755 1.00 91.38 216 GLU A CA 1
ATOM 1684 C C . GLU A 1 216 ? 0.130 -4.041 -21.788 1.00 91.38 216 GLU A C 1
ATOM 1686 O O . GLU A 1 216 ? -0.156 -4.113 -20.588 1.00 91.38 216 GLU A O 1
ATOM 1691 N N . ILE A 1 217 ? 1.149 -4.713 -22.316 1.00 92.44 217 ILE A N 1
ATOM 1692 C CA . ILE A 1 217 ? 2.100 -5.494 -21.527 1.00 92.44 217 ILE A CA 1
ATOM 1693 C C . ILE A 1 217 ? 3.343 -4.637 -21.335 1.00 92.44 217 ILE A C 1
ATOM 1695 O O . ILE A 1 217 ? 3.945 -4.183 -22.306 1.00 92.44 217 ILE A O 1
ATOM 1699 N N . VAL A 1 218 ? 3.726 -4.431 -20.080 1.00 92.69 218 VAL A N 1
ATOM 1700 C CA . VAL A 1 218 ? 4.809 -3.525 -19.712 1.00 92.69 218 VAL A CA 1
ATOM 1701 C C . VAL A 1 218 ? 5.982 -4.320 -19.168 1.00 92.69 218 VAL A C 1
ATOM 1703 O O . VAL A 1 218 ? 5.814 -5.243 -18.370 1.00 92.69 218 VAL A O 1
ATOM 1706 N N . TYR A 1 219 ? 7.178 -3.937 -19.597 1.00 92.50 219 TYR A N 1
ATOM 1707 C CA . TYR A 1 219 ? 8.443 -4.573 -19.252 1.00 92.50 219 TYR A CA 1
ATOM 1708 C C . TYR A 1 219 ? 9.311 -3.612 -18.443 1.00 92.50 219 TYR A C 1
ATOM 1710 O O . TYR A 1 219 ? 9.117 -2.396 -18.477 1.00 92.50 219 TYR A O 1
ATOM 1718 N N . CYS A 1 220 ? 10.293 -4.155 -17.729 1.00 91.06 220 CYS A N 1
ATOM 1719 C CA . CYS A 1 220 ? 11.275 -3.338 -17.030 1.00 91.06 220 CYS A CA 1
ATOM 1720 C C . CYS A 1 220 ? 12.164 -2.593 -18.028 1.00 91.06 220 CYS A C 1
ATOM 1722 O O . CYS A 1 220 ? 12.885 -3.219 -18.803 1.00 91.06 220 CYS A O 1
ATOM 1724 N N . SER A 1 221 ? 12.165 -1.263 -17.975 1.00 88.06 221 SER A N 1
ATOM 1725 C CA . SER A 1 221 ? 13.015 -0.421 -18.822 1.00 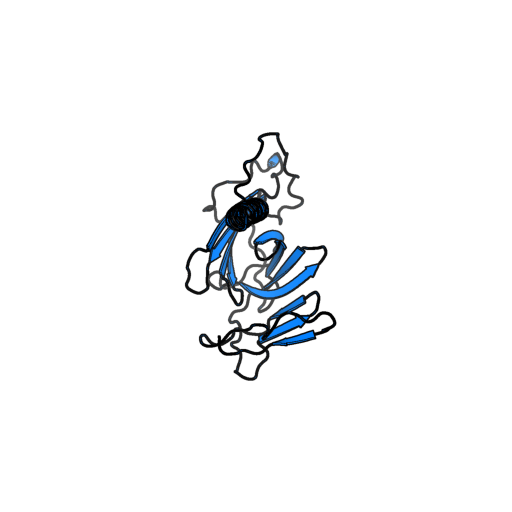88.06 221 SER A CA 1
ATOM 1726 C C . SER A 1 221 ? 13.915 0.483 -17.987 1.00 88.06 221 SER A C 1
ATOM 1728 O O . SER A 1 221 ? 13.668 0.706 -16.801 1.00 88.06 221 SER A O 1
ATOM 1730 N N . SER A 1 222 ? 14.965 1.035 -18.596 1.00 85.06 222 SER A N 1
ATOM 1731 C CA . SER A 1 222 ? 15.743 2.103 -17.966 1.00 85.06 222 SER A CA 1
ATOM 1732 C C . SER A 1 222 ? 14.850 3.308 -17.653 1.00 85.06 222 SER A C 1
ATOM 1734 O O . SER A 1 222 ? 13.832 3.528 -18.321 1.00 85.06 222 SER A O 1
ATOM 1736 N N . ARG A 1 223 ? 15.224 4.059 -16.614 1.00 73.38 223 ARG A N 1
ATOM 1737 C CA . ARG A 1 223 ? 14.519 5.278 -16.199 1.00 73.38 223 ARG A CA 1
ATOM 1738 C C . ARG A 1 223 ? 14.535 6.337 -17.288 1.00 73.38 223 ARG A C 1
ATOM 1740 O O . ARG A 1 223 ? 15.612 6.546 -17.880 1.00 73.38 223 ARG A O 1
#

pLDDT: mean 82.16, std 14.66, range [33.62, 95.5]

Mean predicted aligned error: 11.59 Å

Solvent-accessible surface area (backbone atoms only — not comparable to full-atom values): 12682 Å² total; per-residue (Å²): 128,65,68,64,55,54,53,54,52,51,53,52,52,53,52,53,54,53,59,50,53,66,71,63,54,71,87,67,82,74,74,79,72,73,91,63,90,75,74,54,55,66,51,92,46,80,83,38,50,24,29,43,35,40,36,36,21,40,80,89,69,49,78,74,47,74,51,74,48,79,63,26,32,39,53,86,93,54,45,72,58,74,85,65,80,80,43,67,52,31,35,51,76,45,45,37,41,56,98,70,36,33,35,46,39,36,36,30,27,50,45,74,60,72,82,48,56,70,43,54,81,67,32,70,24,38,29,33,30,18,60,76,95,44,78,71,45,66,77,44,71,63,31,35,50,86,59,79,88,54,50,32,41,56,40,36,40,33,56,53,95,91,26,33,35,39,37,23,21,28,47,99,67,78,51,70,37,51,78,85,34,62,18,33,39,41,38,86,46,37,34,43,45,68,31,45,47,49,93,79,35,36,68,53,76,94,62,79,88,57,91,85,58,66,65,48,80,29,40,37,36,74,123

Organism: Elysia chlorotica (NCBI:txid188477)

Sequence (223 aa):
MTMLLQQVLLVMLVLLAQSQAMYYGSAAGGGSYNSRLHRHARCSSSAKPCRLKFELFHLNNTLISRTASQQCSCNSNQGECSNDWTNSNKVISRNLRSDDMKVNLHMMFCNTVTPATECDNNQVSLEISGFMAIPNDVDNHACRCRNTSQPLYLVERRLANNRFYHKYVCADSWPTCSANNACMRVRSDRTDYFCECPSNLVCRLSGPWVAGTIEEIVYCSSR

Secondary structure (DSSP, 8-state):
-HHHHHHHHHHHHHHHHHHHHTTS-----------S---PPBPSSTTS-SEEEEEEEETT--EEEEEEEE--BPPGGG-SPP--TT-TTTEEEEEEE-SSEEEEEEEE-SS--PPPPBPPTT-EEEEEEEETTEEEEEEEE--B-S-TTSPEEEEEEEEETTEEEEEEE--SSPPBPPTTSEEEEEETTEEEE--BPPTTEEE--SSPPPTT--EEEEEEEE-

Foldseek 3Di:
DVVVVVVVVVVVVVVVVVVVVVVVPPPPPPPPDPPDPPQFAEDPDQQWFQKKWKWKAWPVRHTDDIDMDGRHFYDPVLDGFDPPQPPLQFWDWAWADDQTIIMTMIGGGSGGDDAAAEDDAFDFQWKFKDQDPDTDTTPDGHHHHPDRVDHWYWFKWFQDPNMIMTTTGHHPDFAEDDQPDFQWKDAPGMIGGRGHYDPQWGFDDPDPDDPPDGMDGTGTDGD